Protein AF-A0A956A3N8-F1 (afdb_monomer)

Secondary structure (DSSP, 8-state):
---GGG--TT---HHHHHHS-GGGGT-EEEPPPPTT-TTPEEEEEESSTT-TT-S-EEEEEE-TTSBBSSPBTTBSS-TT-BEEEEEE-TTSPEEEEEE--HHHHHHHS----SS-HHHHHHHHHHHHTTSS-GGGTTEEEEGGGTEEEEEEEEEHHHHT-SS--EEEEEE-TT--SPEEEEHHHHHHHHTT--TTEEEEEHHHHHHHHHHSEEEEEEETTPPP--

Mean predicted aligned error: 10.71 Å

pLDDT: mean 73.56, std 17.44, range [22.34, 95.31]

Solvent-accessible surface area (backbone atoms only — not comparable to full-atom values): 12939 Å² total; per-residue (Å²): 136,81,80,72,88,75,66,55,99,79,57,78,50,70,68,49,40,71,78,50,46,92,59,59,57,76,40,64,47,68,58,78,79,67,84,96,56,85,76,50,45,64,28,44,35,28,54,41,60,40,40,91,86,35,59,40,38,31,36,45,48,25,42,89,85,33,20,26,76,48,54,50,90,50,41,63,51,35,48,62,37,40,50,36,71,47,73,59,48,100,84,65,46,22,38,36,52,40,54,86,24,69,68,62,42,60,68,39,50,90,63,87,41,80,52,58,68,69,59,58,36,52,48,37,39,31,33,79,72,68,73,40,62,59,84,81,37,71,52,36,82,38,83,94,75,77,43,70,20,34,52,29,44,31,22,52,71,60,78,71,44,93,61,68,47,59,24,30,37,33,38,47,44,68,58,53,54,61,22,44,28,31,58,71,52,50,60,36,44,76,71,72,46,56,92,55,56,42,84,37,35,21,46,63,44,42,54,48,58,74,56,29,44,74,78,48,75,54,44,74,87,62,74,84,84,127

Foldseek 3Di:
DDPPLDDALPDDDPVSCVVQPPCQLVDAAEDDDPPPCPQWAWAKAAALGQDPPGSYIYTFTAHPQQFTCAADQLQPQRGRFHFDWDQADPVRHIYTRGGPGPQSVLLNDPDQAPDDSSSSSVQRNCVVVVNDPPVSHQWDDDPVVRGIAHKEKEFPCLLVDPAAAEWEWERESNSTGIYIYGPVVVVCVVVVNCVGMDIDGSNSVSVSSVRYHHPYYYYPPDDPDD

Sequence (226 aa):
MIKVDKHPLTCACADCATMFPHDRYDAVWASPRPDGRDDLTRVVARVPIGAPNAPLAFVLWVDDDQRLVADWPGFPGSAGARVALGDPDHEGTRALTGTGDPVLSALSRAVPLRRRLAERFAARCAVEYGLAAADTADFAPCDRHGGTGIQCLTCEHLADSDAPLDAVILYSPDGDYPDILCVPCVARLAQRDLGSVRPACSRCQQASIYRHHVVSHTHYGARPTG

Structure (mmCIF, N/CA/C/O backbone):
data_AF-A0A956A3N8-F1
#
_entry.id   AF-A0A956A3N8-F1
#
loop_
_atom_site.group_PDB
_atom_site.id
_atom_site.type_symbol
_atom_site.label_atom_id
_atom_site.label_alt_id
_atom_site.label_comp_id
_atom_site.label_asym_id
_atom_site.label_entity_id
_atom_site.label_seq_id
_atom_site.pdbx_PDB_ins_code
_atom_site.Cartn_x
_atom_site.Cartn_y
_atom_site.Cartn_z
_atom_site.occupancy
_atom_site.B_iso_or_equiv
_atom_site.auth_seq_id
_atom_site.auth_comp_id
_atom_site.auth_asym_id
_atom_site.auth_atom_id
_atom_site.pdbx_PDB_model_num
ATOM 1 N N . MET A 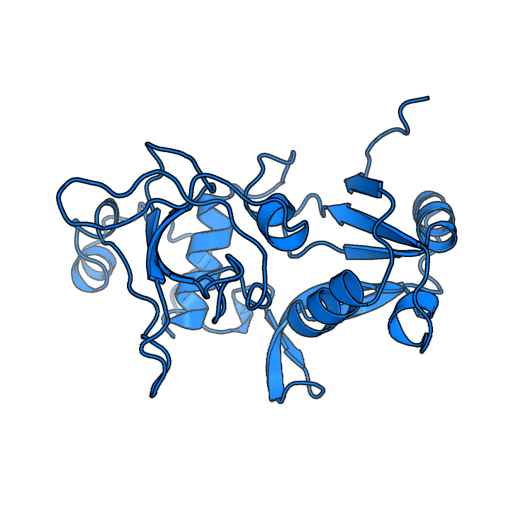1 1 ? 16.546 27.823 5.235 1.00 27.17 1 MET A N 1
ATOM 2 C CA . MET A 1 1 ? 16.128 26.622 4.483 1.00 27.17 1 MET A CA 1
ATOM 3 C C . MET A 1 1 ? 16.738 25.418 5.183 1.00 27.17 1 MET A C 1
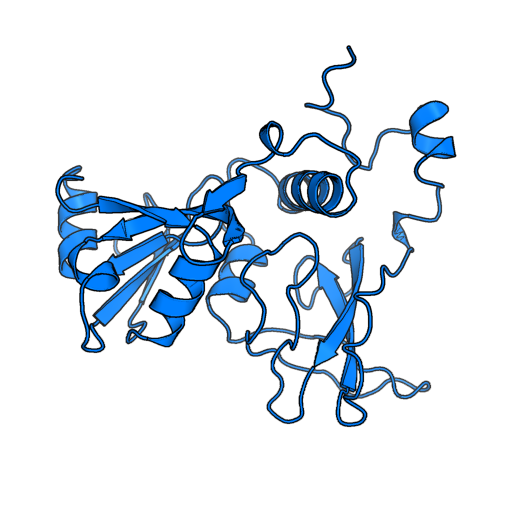ATOM 5 O O . MET A 1 1 ? 17.882 25.064 4.925 1.00 27.17 1 MET A O 1
ATOM 9 N N . ILE A 1 2 ? 16.053 24.911 6.207 1.00 22.34 2 ILE A N 1
ATOM 10 C CA . ILE A 1 2 ? 16.555 23.794 7.009 1.00 22.34 2 ILE A CA 1
ATOM 11 C C . ILE A 1 2 ? 16.324 22.540 6.174 1.00 22.34 2 ILE A C 1
ATOM 13 O O . ILE A 1 2 ? 15.191 22.247 5.813 1.00 22.34 2 ILE A O 1
ATOM 17 N N . LYS A 1 3 ? 17.403 21.841 5.816 1.00 22.94 3 LYS A N 1
ATOM 18 C CA . LYS A 1 3 ? 17.330 20.515 5.200 1.00 22.94 3 LYS A CA 1
ATOM 19 C C . LYS A 1 3 ? 16.622 19.585 6.186 1.00 22.94 3 LYS A C 1
ATOM 21 O O . LYS A 1 3 ? 17.217 19.166 7.177 1.00 22.94 3 LYS A O 1
ATOM 26 N N . VAL A 1 4 ? 15.352 19.296 5.915 1.00 34.41 4 VAL A N 1
ATOM 27 C CA . VAL A 1 4 ? 14.493 18.391 6.699 1.00 34.41 4 VAL A CA 1
ATOM 28 C C . VAL A 1 4 ? 14.891 16.917 6.485 1.00 34.41 4 VAL A C 1
ATOM 30 O O . VAL A 1 4 ? 14.316 16.024 7.087 1.00 34.41 4 VAL A O 1
ATOM 33 N N . ASP A 1 5 ? 15.955 16.643 5.722 1.00 31.28 5 ASP A N 1
ATOM 34 C CA . ASP A 1 5 ? 16.454 15.294 5.402 1.00 31.28 5 ASP A CA 1
ATOM 35 C C . ASP A 1 5 ? 16.875 14.431 6.600 1.00 31.28 5 ASP A C 1
ATOM 37 O O . ASP A 1 5 ? 17.168 13.249 6.432 1.00 31.28 5 ASP A O 1
ATOM 41 N N . LYS A 1 6 ? 16.968 14.986 7.812 1.00 32.53 6 LYS A N 1
ATOM 42 C CA . LYS A 1 6 ? 17.433 14.242 8.995 1.00 32.53 6 LYS A CA 1
ATOM 43 C C . LYS A 1 6 ? 16.807 14.721 10.297 1.00 32.53 6 LYS A C 1
ATOM 45 O O . LYS A 1 6 ? 17.509 14.805 11.300 1.00 32.53 6 LYS A O 1
ATOM 50 N N . HIS A 1 7 ? 15.527 15.074 10.307 1.00 37.66 7 HIS A N 1
ATOM 51 C CA . HIS A 1 7 ? 14.809 15.243 11.572 1.00 37.66 7 HIS A CA 1
ATOM 52 C C . HIS A 1 7 ? 13.973 13.991 11.824 1.00 37.66 7 HIS A C 1
ATOM 54 O O . HIS A 1 7 ? 12.786 13.969 11.510 1.00 37.66 7 HIS A O 1
ATOM 60 N N . PRO A 1 8 ? 14.592 12.909 12.339 1.00 42.97 8 PRO A N 1
ATOM 61 C CA . PRO A 1 8 ? 13.816 11.788 12.833 1.00 42.97 8 PRO A CA 1
ATOM 62 C C . PRO A 1 8 ? 12.793 12.318 13.841 1.00 42.97 8 PRO A C 1
ATOM 64 O O . PRO A 1 8 ? 13.061 13.290 14.554 1.00 42.97 8 PRO A O 1
ATOM 67 N N . LEU A 1 9 ? 11.664 11.622 13.977 1.00 42.72 9 LEU A N 1
ATOM 68 C CA . LEU A 1 9 ? 10.689 11.823 15.059 1.00 42.72 9 LEU A CA 1
ATOM 69 C C . LEU A 1 9 ? 11.315 11.721 16.468 1.00 42.72 9 LEU A C 1
ATOM 71 O O . LEU A 1 9 ? 10.602 11.842 17.450 1.00 42.72 9 LEU A O 1
ATOM 75 N N . THR A 1 10 ? 12.635 11.541 16.578 1.00 42.44 10 THR A N 1
ATOM 76 C CA . THR A 1 10 ? 13.468 11.592 17.781 1.00 42.44 10 THR A CA 1
ATOM 77 C C . THR A 1 10 ? 14.141 12.944 18.041 1.00 42.44 10 THR A C 1
ATOM 79 O O . THR A 1 10 ? 14.860 13.067 19.028 1.00 42.44 10 THR A O 1
ATOM 82 N N . CYS A 1 11 ? 13.948 13.963 17.194 1.00 46.97 11 CYS A N 1
ATOM 83 C CA . CYS A 1 11 ? 14.471 15.306 17.453 1.00 46.97 11 CYS A CA 1
ATOM 84 C C . CYS A 1 11 ? 13.696 15.987 18.596 1.00 46.97 11 CYS A C 1
ATOM 86 O O . CYS A 1 11 ? 12.463 16.009 18.580 1.00 46.97 11 CYS A O 1
ATOM 88 N N . ALA A 1 12 ? 14.434 16.550 19.558 1.00 55.00 12 ALA A N 1
ATOM 89 C CA . ALA A 1 12 ? 13.915 17.216 20.757 1.00 55.00 12 ALA A CA 1
ATOM 90 C C . ALA A 1 12 ? 14.209 18.732 20.783 1.00 55.00 12 ALA A C 1
ATOM 92 O O . ALA A 1 12 ? 14.238 19.340 21.851 1.00 55.00 12 ALA A O 1
ATOM 93 N N . CYS A 1 13 ? 14.489 19.360 19.633 1.00 67.62 13 CYS A N 1
ATOM 94 C CA . CYS A 1 13 ? 14.676 20.813 19.594 1.00 67.62 13 CYS A CA 1
ATOM 95 C C . CYS A 1 13 ? 13.361 21.549 19.911 1.00 67.62 13 CYS A C 1
ATOM 97 O O . CYS A 1 13 ? 12.277 21.006 19.700 1.00 67.62 13 CYS A O 1
ATOM 99 N N . ALA A 1 14 ? 13.458 22.790 20.398 1.00 48.09 14 ALA A N 1
ATOM 100 C CA . ALA A 1 14 ? 12.305 23.574 20.849 1.00 48.09 14 ALA A CA 1
ATOM 101 C C . ALA A 1 14 ? 11.227 23.745 19.761 1.00 48.09 14 ALA A C 1
ATOM 103 O O . ALA A 1 14 ? 10.039 23.618 20.052 1.00 48.09 14 ALA A O 1
ATOM 104 N N . ASP A 1 15 ? 11.633 23.934 18.503 1.00 49.88 15 ASP A N 1
ATOM 105 C CA . ASP A 1 15 ? 10.707 24.056 17.372 1.00 49.88 15 ASP A CA 1
ATOM 106 C C . ASP A 1 15 ? 9.982 22.729 17.099 1.00 49.88 15 ASP A C 1
ATOM 108 O O . ASP A 1 15 ? 8.762 22.702 16.959 1.00 49.88 15 ASP A O 1
ATOM 112 N N . CYS A 1 16 ? 10.702 21.601 17.115 1.00 48.78 16 CYS A N 1
ATOM 113 C CA . CYS A 1 16 ? 10.100 20.272 16.972 1.00 48.78 16 CYS A CA 1
ATOM 114 C C . CYS A 1 16 ? 9.194 19.907 18.151 1.00 48.78 16 CYS A C 1
ATOM 116 O O . CYS A 1 16 ? 8.182 19.258 17.930 1.00 48.78 16 CYS A O 1
ATOM 118 N N . ALA A 1 17 ? 9.528 20.319 19.376 1.00 50.69 17 ALA A N 1
ATOM 119 C CA . ALA A 1 17 ? 8.705 20.084 20.562 1.00 50.69 17 ALA A CA 1
ATOM 120 C C . ALA A 1 17 ? 7.426 20.939 20.566 1.00 50.69 17 ALA A C 1
ATOM 122 O O . ALA A 1 17 ? 6.390 20.498 21.053 1.00 50.69 17 ALA A O 1
ATOM 123 N N . THR A 1 18 ? 7.491 22.145 19.996 1.00 48.25 18 THR A N 1
ATOM 124 C CA . THR A 1 18 ? 6.336 23.042 19.841 1.00 48.25 18 THR A CA 1
ATOM 125 C C . THR A 1 18 ? 5.402 22.561 18.730 1.00 48.25 18 THR A C 1
ATOM 127 O O . THR A 1 18 ? 4.186 22.623 18.870 1.00 48.25 18 THR A O 1
ATOM 130 N N . MET A 1 19 ? 5.969 22.064 17.627 1.00 42.81 19 MET A N 1
ATOM 131 C CA . MET A 1 19 ? 5.219 21.613 16.450 1.00 42.81 19 MET A CA 1
ATOM 132 C C . MET A 1 19 ? 4.713 20.164 16.583 1.00 42.81 19 MET A C 1
ATOM 134 O O . MET A 1 19 ? 3.723 19.797 15.958 1.00 42.81 19 MET A O 1
ATOM 138 N N . PHE A 1 20 ? 5.375 19.349 17.412 1.00 44.81 20 PHE A N 1
ATOM 139 C CA . PHE A 1 20 ? 5.057 17.944 17.669 1.00 44.81 20 PHE A CA 1
ATOM 140 C C . PHE A 1 20 ? 5.328 17.598 19.151 1.00 44.81 20 PHE A C 1
ATOM 142 O O . PHE A 1 20 ? 6.444 17.176 19.484 1.00 44.81 20 PHE A O 1
ATOM 149 N N . PRO A 1 21 ? 4.345 17.784 20.047 1.00 39.97 21 PRO A N 1
ATOM 150 C CA . PRO A 1 21 ? 4.540 17.622 21.485 1.00 39.97 21 PRO A CA 1
ATOM 151 C C . PRO A 1 21 ? 4.955 16.195 21.900 1.00 39.97 21 PRO A C 1
ATOM 153 O O . PRO A 1 21 ? 4.893 15.230 21.135 1.00 39.97 21 PRO A O 1
ATOM 156 N N . HIS A 1 22 ? 5.497 16.084 23.116 1.00 36.66 22 HIS A N 1
ATOM 157 C CA . HIS A 1 22 ? 6.167 14.888 23.656 1.00 36.66 22 HIS A CA 1
ATOM 158 C C . HIS A 1 22 ? 5.278 13.630 23.730 1.00 36.66 22 HIS A C 1
ATOM 160 O O . HIS A 1 22 ? 5.791 12.515 23.791 1.00 36.66 22 HIS A O 1
ATOM 166 N N . ASP A 1 23 ? 3.965 13.820 23.689 1.00 41.84 23 ASP A N 1
ATOM 167 C CA . ASP A 1 23 ? 2.900 12.821 23.616 1.00 41.84 23 ASP A CA 1
ATOM 168 C C . ASP A 1 23 ? 2.768 12.156 22.231 1.00 41.84 23 ASP A C 1
ATOM 170 O O . ASP A 1 23 ? 2.068 11.159 22.103 1.00 41.84 23 ASP A O 1
ATOM 174 N N . ARG A 1 24 ? 3.488 12.612 21.195 1.00 43.31 24 ARG A N 1
ATOM 175 C CA . ARG A 1 24 ? 3.422 12.073 19.816 1.00 43.31 24 ARG A CA 1
ATOM 176 C C . ARG A 1 24 ? 3.793 10.595 19.630 1.00 43.31 24 ARG A C 1
ATOM 178 O O . ARG A 1 24 ? 3.466 10.028 18.596 1.00 43.31 24 ARG A O 1
ATOM 185 N N . TYR A 1 25 ? 4.519 9.991 20.571 1.00 40.56 25 TYR A N 1
ATOM 186 C CA . TYR A 1 25 ? 4.840 8.554 20.534 1.00 40.56 25 TYR A CA 1
ATOM 187 C C . TYR A 1 25 ? 3.718 7.685 21.113 1.00 40.56 25 TYR A C 1
ATOM 189 O O . TYR A 1 25 ? 3.651 6.492 20.828 1.00 40.56 25 TYR A O 1
ATOM 197 N N . ASP A 1 26 ? 2.831 8.303 21.891 1.00 40.34 26 ASP A N 1
ATOM 198 C CA . ASP A 1 26 ? 1.614 7.701 22.433 1.00 40.34 26 ASP A CA 1
ATOM 199 C C . ASP A 1 26 ? 0.355 8.241 21.724 1.00 40.34 26 ASP A C 1
ATOM 201 O O . ASP A 1 26 ? -0.756 7.763 21.959 1.00 40.34 26 ASP A O 1
ATOM 205 N N . ALA A 1 27 ? 0.519 9.221 20.826 1.00 50.66 27 ALA A N 1
ATOM 206 C CA . ALA A 1 27 ? -0.557 9.815 20.056 1.00 50.66 27 ALA A CA 1
ATOM 207 C C . ALA A 1 27 ? -1.133 8.788 19.084 1.00 50.66 27 ALA A C 1
ATOM 209 O O . ALA A 1 27 ? -0.453 8.251 18.207 1.00 50.66 27 ALA A O 1
ATOM 210 N N . VAL A 1 28 ? -2.429 8.543 19.235 1.00 57.00 28 VAL A N 1
ATOM 211 C CA . VAL A 1 28 ? -3.204 7.776 18.273 1.00 57.00 28 VAL A CA 1
ATOM 212 C C . VAL A 1 28 ? -3.726 8.750 17.223 1.00 57.00 28 VAL A C 1
ATOM 214 O O . VAL A 1 28 ? -4.646 9.524 17.490 1.00 57.00 28 VAL A O 1
ATOM 217 N N . TRP A 1 29 ? -3.150 8.732 16.024 1.00 64.50 29 TRP A N 1
ATOM 218 C CA . TRP A 1 29 ? -3.632 9.580 14.933 1.00 64.50 29 TRP A CA 1
ATOM 219 C C . TRP A 1 29 ? -4.890 8.988 14.313 1.00 64.50 29 TRP A C 1
ATOM 221 O O . TRP A 1 29 ? -4.933 7.802 13.995 1.00 64.50 29 TRP A O 1
ATOM 231 N N . ALA A 1 30 ? -5.924 9.800 14.122 1.00 63.19 30 ALA A N 1
ATOM 232 C CA . ALA A 1 30 ? -7.167 9.328 13.534 1.00 63.19 30 ALA A CA 1
ATOM 233 C C . ALA A 1 30 ? -7.212 9.594 12.033 1.00 63.19 30 ALA A C 1
ATOM 235 O O . ALA A 1 30 ? -7.169 10.748 11.606 1.00 63.19 30 ALA A O 1
ATOM 236 N N . SER A 1 31 ? -7.380 8.536 11.239 1.00 67.06 31 SER A N 1
ATOM 237 C CA . SER A 1 31 ? -7.935 8.705 9.903 1.00 67.06 31 SER A CA 1
ATOM 238 C C . SER A 1 31 ? -9.376 9.206 10.054 1.00 67.06 31 SER A C 1
ATOM 240 O O . SER A 1 31 ? -10.134 8.638 10.855 1.00 67.06 31 SER A O 1
ATOM 242 N N . PRO A 1 32 ? -9.777 10.266 9.330 1.00 70.25 32 PRO A N 1
ATOM 243 C CA . PRO A 1 32 ? -11.145 10.756 9.388 1.00 70.25 32 PRO A CA 1
ATOM 244 C C . PRO A 1 32 ? -12.108 9.629 9.010 1.00 70.25 32 PRO A C 1
ATOM 246 O O . PRO A 1 32 ? -11.833 8.839 8.102 1.00 70.25 32 PRO A O 1
ATOM 249 N N . ARG A 1 33 ? -13.223 9.532 9.742 1.00 79.00 33 ARG A N 1
ATOM 250 C CA . ARG A 1 33 ? -14.290 8.595 9.389 1.00 79.00 33 ARG A CA 1
ATOM 251 C C . ARG A 1 33 ? -14.846 9.007 8.027 1.00 79.00 33 ARG A C 1
ATOM 253 O O . ARG A 1 33 ? -15.187 10.177 7.881 1.00 79.00 33 ARG A O 1
ATOM 260 N N . PRO A 1 34 ? -14.958 8.093 7.054 1.00 80.88 34 PRO A N 1
ATOM 261 C CA . PRO A 1 34 ? -15.679 8.385 5.825 1.00 80.88 34 PRO A CA 1
ATOM 262 C C . PRO A 1 34 ? -17.127 8.785 6.123 1.00 80.88 34 PRO A C 1
ATOM 264 O O . PRO A 1 34 ? -17.826 8.093 6.870 1.00 80.88 34 PRO A O 1
ATOM 267 N N . ASP A 1 35 ? -17.568 9.894 5.535 1.00 81.25 35 ASP A N 1
ATOM 268 C CA . ASP A 1 35 ? -18.919 10.418 5.727 1.00 81.25 35 ASP A CA 1
ATOM 269 C C . ASP A 1 35 ? -19.987 9.423 5.242 1.00 81.25 35 ASP A C 1
ATOM 271 O O . ASP A 1 35 ? -19.825 8.746 4.225 1.00 81.25 35 ASP A O 1
ATOM 275 N N . GLY A 1 36 ? -21.105 9.346 5.973 1.00 80.69 36 GLY A N 1
ATOM 276 C CA . GLY A 1 36 ? -22.278 8.551 5.583 1.00 80.69 36 GLY A CA 1
ATOM 277 C C . GLY A 1 36 ? -22.118 7.029 5.701 1.00 80.69 36 GLY A C 1
ATOM 278 O O . GLY A 1 36 ? -22.933 6.296 5.145 1.00 80.69 36 GLY A O 1
ATOM 279 N N . ARG A 1 37 ? -21.080 6.546 6.398 1.00 81.69 37 ARG A N 1
ATOM 280 C CA . ARG A 1 37 ? -20.791 5.114 6.583 1.00 81.69 37 ARG A CA 1
ATOM 281 C C . ARG A 1 37 ? -20.834 4.716 8.061 1.00 81.69 37 ARG A C 1
ATOM 283 O O . ARG A 1 37 ? -19.832 4.779 8.787 1.00 81.69 37 ARG A O 1
ATOM 290 N N . ASP A 1 38 ? -22.022 4.311 8.508 1.00 82.56 38 ASP A N 1
ATOM 291 C CA . ASP A 1 38 ? -22.280 3.872 9.886 1.00 82.56 38 ASP A CA 1
ATOM 292 C C . ASP A 1 38 ? -21.863 2.419 10.165 1.00 82.56 38 ASP A C 1
ATOM 294 O O . ASP A 1 38 ? -21.619 2.062 11.314 1.00 82.56 38 ASP A O 1
ATOM 298 N N . ASP A 1 39 ? -21.686 1.632 9.105 1.00 86.81 39 ASP A N 1
ATOM 299 C CA . ASP A 1 39 ? -21.269 0.224 9.079 1.00 86.81 39 ASP A CA 1
ATOM 300 C C .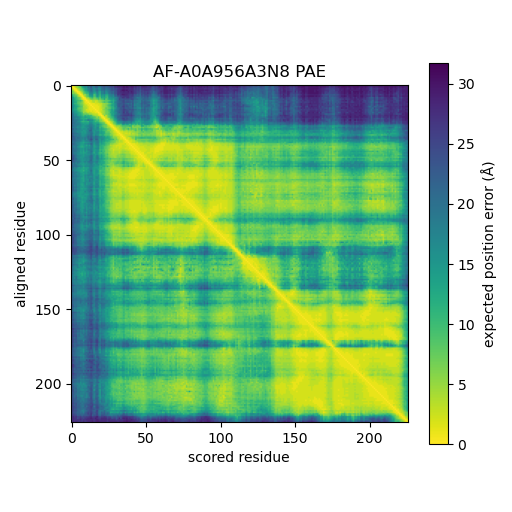 ASP A 1 39 ? -19.782 -0.000 9.406 1.00 86.81 39 ASP A C 1
ATOM 302 O O . ASP A 1 39 ? -19.323 -1.129 9.537 1.00 86.81 39 ASP A O 1
ATOM 306 N N . LEU A 1 40 ? -18.996 1.068 9.539 1.00 90.81 40 LEU A N 1
ATOM 307 C CA . LEU A 1 40 ? -17.550 0.951 9.702 1.00 90.81 40 LEU A CA 1
ATOM 308 C C . LEU A 1 40 ? -17.148 0.582 11.126 1.00 90.81 40 LEU A C 1
ATOM 310 O O . LEU A 1 40 ? -17.503 1.250 12.099 1.00 90.81 40 LEU A O 1
ATOM 314 N N . THR A 1 41 ? -16.269 -0.408 11.226 1.00 91.12 41 THR A N 1
ATOM 315 C CA . THR A 1 41 ? -15.593 -0.758 12.468 1.00 91.12 41 THR A CA 1
ATOM 316 C C . THR A 1 41 ? -14.394 0.162 12.685 1.00 91.12 41 THR A C 1
ATOM 318 O O . THR A 1 41 ? -13.473 0.226 11.866 1.00 91.12 41 THR A O 1
ATOM 321 N N . ARG A 1 42 ? -14.383 0.854 13.828 1.00 90.19 42 ARG A N 1
ATOM 322 C CA . ARG A 1 42 ? -13.222 1.606 14.313 1.00 90.19 42 ARG A CA 1
ATOM 323 C C . ARG A 1 42 ? -12.174 0.632 14.849 1.00 90.19 42 ARG A C 1
ATOM 325 O O . ARG A 1 42 ? -12.465 -0.138 15.765 1.00 90.19 42 ARG A O 1
ATOM 332 N N . VAL A 1 43 ? -10.951 0.696 14.331 1.00 90.94 43 VAL A N 1
ATOM 333 C CA . VAL A 1 43 ? -9.847 -0.166 14.782 1.00 90.94 43 VAL A CA 1
ATOM 334 C C . VAL A 1 43 ? -8.617 0.654 15.135 1.00 90.94 43 VAL A C 1
ATOM 336 O O . VAL A 1 43 ? -8.350 1.677 14.509 1.00 90.94 43 VAL A O 1
ATOM 339 N N . VAL A 1 44 ? -7.849 0.195 16.121 1.00 88.12 44 VAL A N 1
ATOM 340 C CA . VAL A 1 44 ? -6.524 0.742 16.428 1.00 88.12 44 VAL A CA 1
ATOM 341 C C . VAL A 1 44 ? -5.469 -0.147 15.793 1.00 88.12 44 VAL A C 1
ATOM 343 O O . VAL A 1 44 ? -5.419 -1.356 16.014 1.00 88.12 44 VAL A O 1
ATOM 346 N N . ALA A 1 45 ? -4.604 0.455 14.997 1.00 85.94 45 ALA A N 1
ATOM 347 C CA . ALA A 1 45 ? -3.583 -0.244 14.249 1.00 85.94 45 ALA A CA 1
ATOM 348 C C . ALA A 1 45 ? -2.210 0.343 14.561 1.00 85.94 45 ALA A C 1
ATOM 350 O O . ALA A 1 45 ? -2.079 1.544 14.777 1.00 85.94 45 ALA A O 1
ATOM 351 N N . ARG A 1 46 ? -1.178 -0.500 14.608 1.00 80.81 46 ARG A N 1
ATOM 352 C CA . ARG A 1 46 ? 0.185 -0.081 14.956 1.00 80.81 46 ARG A CA 1
ATOM 353 C C . ARG A 1 46 ? 1.170 -0.376 13.832 1.00 80.81 46 ARG A C 1
ATOM 355 O O . ARG A 1 46 ? 0.904 -1.241 13.002 1.00 80.81 46 ARG A O 1
ATOM 362 N N . VAL A 1 47 ? 2.302 0.332 13.810 1.00 73.88 47 VAL A N 1
ATOM 363 C CA . VAL A 1 47 ? 3.378 0.127 12.822 1.00 73.88 47 VAL A CA 1
ATOM 364 C C . VAL A 1 47 ? 4.692 -0.271 13.517 1.00 73.88 47 VAL A C 1
ATOM 366 O O . VAL A 1 47 ? 5.233 0.536 14.274 1.00 73.88 47 VAL A O 1
ATOM 369 N N . PRO A 1 48 ? 5.268 -1.461 13.241 1.00 72.31 48 PRO A N 1
ATOM 370 C CA . PRO A 1 48 ? 4.806 -2.472 12.284 1.00 72.31 48 PRO A CA 1
ATOM 371 C C . PRO A 1 48 ? 3.466 -3.120 12.660 1.00 72.31 48 PRO A C 1
ATOM 373 O O . PRO A 1 48 ? 3.104 -3.206 13.832 1.00 72.31 48 PRO A O 1
ATOM 376 N N . ILE A 1 49 ? 2.741 -3.566 11.633 1.00 79.12 49 ILE A N 1
ATOM 377 C CA . ILE A 1 49 ? 1.408 -4.167 11.751 1.00 79.12 49 ILE A CA 1
ATOM 378 C C . ILE A 1 49 ? 1.427 -5.347 12.724 1.00 79.12 49 ILE A C 1
ATOM 380 O O . ILE A 1 49 ? 2.280 -6.226 12.617 1.00 79.12 49 ILE A O 1
ATOM 384 N N . GLY A 1 50 ? 0.479 -5.361 13.664 1.00 74.06 50 GLY A N 1
ATOM 385 C CA . GLY A 1 50 ? 0.354 -6.420 14.665 1.00 74.06 50 GLY A CA 1
ATOM 386 C C . GLY A 1 50 ? 1.412 -6.387 15.770 1.00 74.06 50 GLY A C 1
ATOM 387 O O . GLY A 1 50 ? 1.386 -7.242 16.652 1.00 74.06 50 GLY A O 1
ATOM 388 N N . ALA A 1 51 ? 2.336 -5.419 15.766 1.00 75.81 51 ALA A N 1
ATOM 389 C CA . ALA A 1 51 ? 3.340 -5.315 16.815 1.00 75.81 51 ALA A CA 1
ATOM 390 C C . ALA A 1 51 ? 2.757 -4.625 18.064 1.00 75.81 51 ALA A C 1
ATOM 392 O O . ALA A 1 51 ? 2.353 -3.461 17.990 1.00 75.81 51 ALA A O 1
ATOM 393 N N . PRO A 1 52 ? 2.752 -5.291 19.233 1.00 68.44 52 PRO A N 1
ATOM 394 C CA . PRO A 1 52 ? 2.121 -4.754 20.440 1.00 68.44 52 PRO A CA 1
ATOM 395 C C . PRO A 1 52 ? 2.853 -3.526 20.999 1.00 68.44 52 PRO A C 1
ATOM 397 O O . PRO A 1 52 ? 2.219 -2.613 21.516 1.00 68.44 52 PRO A O 1
ATOM 400 N N . ASN A 1 53 ? 4.177 -3.466 20.825 1.00 68.62 53 ASN A N 1
ATOM 401 C CA . ASN A 1 53 ? 5.040 -2.411 21.373 1.00 68.62 53 ASN A CA 1
ATOM 402 C C . ASN A 1 53 ? 5.487 -1.402 20.304 1.00 68.62 53 ASN A C 1
ATOM 404 O O . ASN A 1 53 ? 6.552 -0.795 20.412 1.00 68.62 53 ASN A O 1
ATOM 408 N N . ALA A 1 54 ? 4.718 -1.282 19.221 1.00 68.25 54 ALA A N 1
ATOM 409 C CA . ALA A 1 54 ? 5.027 -0.353 18.149 1.00 68.25 54 ALA A CA 1
ATOM 410 C C . ALA A 1 54 ? 4.757 1.102 18.583 1.00 68.25 54 ALA A C 1
ATOM 412 O O . ALA A 1 54 ? 3.691 1.371 19.148 1.00 68.25 54 ALA A O 1
ATOM 413 N N . PRO A 1 55 ? 5.685 2.033 18.283 1.00 59.84 55 PRO A N 1
ATOM 414 C CA . PRO A 1 55 ? 5.659 3.413 18.776 1.00 59.84 55 PRO A CA 1
ATOM 415 C C . PRO A 1 55 ? 4.698 4.335 18.012 1.00 59.84 55 PRO A C 1
ATOM 417 O O . PRO A 1 55 ? 4.696 5.532 18.253 1.00 59.84 55 PRO A O 1
ATOM 420 N N . LEU A 1 56 ? 3.956 3.819 17.029 1.00 69.50 56 LEU A N 1
ATOM 421 C CA . LEU A 1 56 ? 3.029 4.601 16.212 1.00 69.50 56 LEU A CA 1
ATOM 422 C C . LEU A 1 56 ? 1.700 3.854 16.142 1.00 69.50 56 LEU A C 1
ATOM 424 O O . LEU A 1 56 ? 1.684 2.679 15.755 1.00 69.50 56 LEU A O 1
ATOM 428 N N . ALA A 1 57 ? 0.614 4.534 16.510 1.00 76.56 57 ALA A N 1
ATOM 429 C CA . ALA A 1 57 ? -0.739 3.996 16.535 1.00 76.56 57 ALA A CA 1
ATOM 430 C C . ALA A 1 57 ? -1.699 4.885 15.731 1.00 76.56 57 ALA A C 1
ATOM 432 O O . ALA A 1 57 ? -1.608 6.110 15.754 1.00 76.56 57 ALA A O 1
ATOM 433 N N . PHE A 1 58 ? -2.634 4.252 15.031 1.00 82.69 58 PHE A N 1
ATOM 434 C CA . PHE A 1 58 ? -3.599 4.903 14.156 1.00 82.69 58 PHE A CA 1
ATOM 435 C C . PHE A 1 58 ? -4.999 4.377 14.425 1.00 82.69 58 PHE A C 1
ATOM 437 O O . PHE A 1 58 ? -5.184 3.170 14.561 1.00 82.69 58 PHE A O 1
ATOM 444 N N . VAL A 1 59 ? -5.989 5.265 14.449 1.00 87.19 59 VAL A N 1
ATOM 445 C CA . VAL A 1 59 ? -7.387 4.872 14.274 1.00 87.19 59 VAL A CA 1
ATOM 446 C C . VAL A 1 59 ? -7.652 4.764 12.785 1.00 87.19 59 VAL A C 1
ATOM 448 O O . VAL A 1 59 ? -7.544 5.749 12.057 1.00 87.19 59 VAL A O 1
ATOM 451 N N . LEU A 1 60 ? -8.016 3.563 12.360 1.00 90.56 60 LEU A N 1
ATOM 452 C CA . LEU A 1 60 ? -8.426 3.255 11.000 1.00 90.56 60 LEU A CA 1
ATOM 453 C C . LEU A 1 60 ? -9.888 2.813 10.996 1.00 90.56 60 LEU A C 1
ATOM 455 O O . LEU A 1 60 ? -10.465 2.466 12.032 1.00 90.56 60 LEU A O 1
ATOM 459 N N . TRP A 1 61 ? -10.464 2.800 9.801 1.00 92.38 61 TRP A N 1
ATOM 460 C CA . TRP A 1 61 ? -11.828 2.357 9.562 1.00 92.38 61 TRP A CA 1
ATOM 461 C C . TRP A 1 61 ? -11.802 1.141 8.650 1.00 92.38 61 TRP A C 1
ATOM 463 O O . TRP A 1 61 ? -11.084 1.117 7.645 1.00 92.38 61 TRP A O 1
ATOM 473 N N . VAL A 1 62 ? -12.556 0.123 9.042 1.00 93.81 62 VAL A N 1
ATOM 474 C CA . VAL A 1 62 ? -12.595 -1.176 8.378 1.00 93.81 62 VAL A CA 1
ATOM 475 C C . VAL A 1 62 ? -14.048 -1.533 8.094 1.00 93.81 62 VAL A C 1
ATOM 477 O O . VAL A 1 62 ? -14.903 -1.315 8.951 1.00 93.81 62 VAL A O 1
ATOM 480 N N . ASP A 1 63 ? -14.331 -2.029 6.895 1.00 93.69 63 ASP A N 1
ATOM 481 C CA . ASP A 1 63 ? -15.664 -2.516 6.530 1.00 93.69 63 ASP A CA 1
ATOM 482 C C . ASP A 1 63 ? -15.933 -3.943 7.049 1.00 93.69 63 ASP A C 1
ATOM 484 O O . ASP A 1 63 ? -15.061 -4.598 7.629 1.00 93.69 63 ASP A O 1
ATOM 488 N N . ASP A 1 64 ? -17.154 -4.434 6.836 1.00 92.12 64 ASP A N 1
ATOM 489 C CA . ASP A 1 64 ? -17.586 -5.768 7.276 1.00 92.12 64 ASP A CA 1
ATOM 490 C C . ASP A 1 64 ? -16.764 -6.916 6.653 1.00 92.12 64 ASP A C 1
ATOM 492 O O . ASP A 1 64 ? -16.634 -7.989 7.249 1.00 92.12 64 ASP A O 1
ATOM 496 N N . ASP A 1 65 ? -16.131 -6.679 5.499 1.00 92.06 65 ASP A N 1
ATOM 497 C CA . ASP A 1 65 ? -15.251 -7.631 4.808 1.00 92.06 65 ASP A CA 1
ATOM 498 C C . ASP A 1 65 ? -13.802 -7.607 5.333 1.00 92.06 65 ASP A C 1
ATOM 500 O O . ASP A 1 65 ? -12.908 -8.278 4.795 1.00 92.06 65 ASP A O 1
ATOM 504 N N . GLN A 1 66 ? -13.556 -6.859 6.412 1.00 93.44 66 GLN A N 1
ATOM 505 C CA . GLN A 1 66 ? -12.241 -6.626 6.999 1.00 93.44 66 GLN A CA 1
ATOM 506 C C . GLN A 1 66 ? -11.266 -5.957 6.023 1.00 93.44 66 GLN A C 1
ATOM 508 O O . GLN A 1 66 ? -10.092 -6.335 5.945 1.00 93.44 66 GLN A O 1
ATOM 513 N N . ARG A 1 67 ? -11.731 -4.960 5.265 1.00 92.50 67 ARG A N 1
ATOM 514 C CA . ARG A 1 67 ? -10.894 -4.142 4.383 1.00 92.50 67 ARG A CA 1
ATOM 515 C C . ARG A 1 67 ? -10.801 -2.704 4.864 1.00 92.50 67 ARG A C 1
ATOM 517 O O . ARG A 1 67 ? -11.762 -2.134 5.370 1.00 92.50 67 ARG A O 1
ATOM 524 N N . LEU A 1 68 ? -9.627 -2.100 4.687 1.00 91.56 68 LEU A N 1
ATOM 525 C CA . LEU A 1 68 ? -9.446 -0.670 4.927 1.00 91.56 68 LEU A CA 1
ATOM 526 C C . LEU A 1 68 ? -10.331 0.133 3.971 1.00 91.56 68 LEU A C 1
ATOM 528 O O . LEU A 1 68 ? -10.274 -0.076 2.766 1.00 91.56 68 LEU A O 1
ATOM 532 N N . VAL A 1 69 ? -11.100 1.093 4.472 1.00 91.00 69 VAL A N 1
ATOM 533 C CA . VAL A 1 69 ? -11.945 1.941 3.602 1.00 91.00 69 VAL A CA 1
ATOM 534 C C . VAL A 1 69 ? -11.241 3.199 3.097 1.00 91.00 69 VAL A C 1
ATOM 536 O O . VAL A 1 69 ? -11.724 3.862 2.183 1.00 91.00 69 VAL A O 1
ATOM 539 N N . ALA A 1 70 ? -10.092 3.522 3.681 1.00 86.44 70 ALA A N 1
ATOM 540 C CA . ALA A 1 70 ? -9.224 4.620 3.289 1.00 86.44 70 ALA A CA 1
ATOM 541 C C . ALA A 1 70 ? -7.764 4.170 3.379 1.00 86.44 70 ALA A C 1
ATOM 543 O O . ALA A 1 70 ? -7.461 3.129 3.965 1.00 86.44 70 ALA A O 1
ATOM 544 N N . ASP A 1 71 ? -6.862 4.958 2.800 1.00 82.31 71 ASP A N 1
ATOM 545 C CA . ASP A 1 71 ? -5.436 4.687 2.922 1.00 82.31 71 ASP A CA 1
ATOM 546 C C . ASP A 1 71 ? -5.004 4.757 4.391 1.00 82.31 71 ASP A C 1
ATOM 548 O O . ASP A 1 71 ? -5.389 5.657 5.142 1.00 82.31 71 ASP A O 1
ATOM 552 N N . TRP A 1 72 ? -4.188 3.790 4.797 1.00 84.94 72 TRP A N 1
ATOM 553 C CA . TRP A 1 72 ? -3.456 3.865 6.047 1.00 84.94 72 TRP A CA 1
ATOM 554 C C . TRP A 1 72 ? -2.467 5.038 5.945 1.00 84.94 72 TRP A C 1
ATOM 556 O O . TRP A 1 72 ? -1.674 5.062 4.998 1.00 84.94 72 TRP A O 1
ATOM 566 N N . PRO A 1 73 ? -2.464 5.980 6.907 1.00 77.44 73 PRO A N 1
ATOM 567 C CA . PRO A 1 73 ? -1.513 7.090 6.929 1.00 77.44 73 PRO A CA 1
ATOM 568 C C . PRO A 1 73 ? -0.058 6.636 6.746 1.00 77.44 73 PRO A C 1
ATOM 570 O O . PRO A 1 73 ? 0.402 5.720 7.423 1.00 77.44 73 PRO A O 1
ATOM 573 N N . GLY A 1 74 ? 0.672 7.237 5.813 1.00 72.44 74 GLY A N 1
ATOM 574 C CA . GLY A 1 74 ? 2.043 6.849 5.465 1.00 72.44 74 GLY A CA 1
ATOM 575 C C . GLY A 1 74 ? 2.166 5.624 4.541 1.00 72.44 74 GLY A C 1
ATOM 576 O O . GLY A 1 74 ? 3.283 5.265 4.144 1.00 72.44 74 GLY A O 1
ATOM 577 N N . PHE A 1 75 ? 1.049 4.998 4.152 1.00 76.69 75 PHE A N 1
ATOM 578 C CA . PHE A 1 75 ? 0.964 3.895 3.185 1.00 76.69 75 PHE A CA 1
ATOM 579 C C . PHE A 1 75 ? -0.092 4.181 2.094 1.00 76.69 75 PHE A C 1
ATOM 581 O O . PHE A 1 75 ? -1.119 3.500 2.021 1.00 76.69 75 PHE A O 1
ATOM 588 N N . PRO A 1 76 ? 0.146 5.159 1.203 1.00 74.56 76 PRO A N 1
ATOM 589 C CA . PRO A 1 76 ? -0.788 5.511 0.134 1.00 74.56 76 PRO A CA 1
ATOM 590 C C . PRO A 1 76 ? -0.984 4.355 -0.857 1.00 74.56 76 PRO A C 1
ATOM 592 O O . PRO A 1 76 ? -0.010 3.755 -1.321 1.00 74.56 76 PRO A O 1
ATOM 595 N N . GLY A 1 77 ? -2.233 4.089 -1.245 1.00 77.38 77 GLY A N 1
ATOM 596 C CA . GLY A 1 77 ? -2.595 2.915 -2.043 1.00 77.38 77 GLY A CA 1
ATOM 597 C C . GLY A 1 77 ? -2.744 1.659 -1.185 1.00 77.38 77 GLY A C 1
ATOM 598 O O . GLY A 1 77 ? -2.311 0.585 -1.596 1.00 77.38 77 GLY A O 1
ATOM 599 N N . SER A 1 78 ? -3.274 1.802 0.030 1.00 84.44 78 SER A N 1
ATOM 600 C CA . SER A 1 78 ? -3.657 0.691 0.911 1.00 84.44 78 SER A CA 1
ATOM 601 C C . SER A 1 78 ? -5.167 0.619 1.155 1.00 84.44 78 SER A C 1
ATOM 603 O O . SER A 1 78 ? -5.640 -0.360 1.730 1.00 84.44 78 SER A O 1
ATOM 605 N N . ALA A 1 79 ? -5.950 1.589 0.674 1.00 86.69 79 ALA A N 1
ATOM 606 C CA . ALA A 1 79 ? -7.407 1.499 0.672 1.00 86.69 79 ALA A CA 1
ATOM 607 C C . ALA A 1 79 ? -7.879 0.221 -0.048 1.00 86.69 79 ALA A C 1
ATOM 609 O O . ALA A 1 79 ? -7.454 -0.077 -1.159 1.00 86.69 79 ALA A O 1
ATOM 610 N N . GLY A 1 80 ? -8.745 -0.559 0.584 1.00 89.19 80 GLY A N 1
ATOM 611 C CA . GLY A 1 80 ? -9.212 -1.864 0.120 1.00 89.19 80 GLY A CA 1
ATOM 612 C C . GLY A 1 80 ? -8.367 -3.046 0.599 1.00 89.19 80 GLY A C 1
ATOM 613 O O . GLY A 1 80 ? -8.773 -4.191 0.392 1.00 89.19 80 GLY A O 1
ATOM 614 N N . ALA A 1 81 ? -7.232 -2.814 1.264 1.00 89.50 81 ALA A N 1
ATOM 615 C CA . ALA A 1 81 ? -6.381 -3.888 1.760 1.00 89.50 81 ALA A CA 1
ATOM 616 C C . ALA A 1 81 ? -7.053 -4.690 2.876 1.00 89.50 81 ALA A C 1
ATOM 618 O O . ALA A 1 81 ? -7.636 -4.126 3.803 1.00 89.50 81 ALA A O 1
ATOM 619 N N . ARG A 1 82 ? -6.942 -6.021 2.793 1.00 91.94 82 ARG A N 1
ATOM 620 C CA . ARG A 1 82 ? -7.524 -6.944 3.773 1.00 91.94 82 ARG A CA 1
ATOM 621 C C . ARG A 1 82 ? -6.682 -7.014 5.043 1.00 91.94 82 ARG A C 1
ATOM 623 O O . ARG A 1 82 ? -5.477 -7.263 4.992 1.00 91.94 82 ARG A O 1
ATOM 630 N N . VAL A 1 83 ? -7.321 -6.872 6.192 1.00 93.25 83 VAL A N 1
ATOM 631 C CA . VAL A 1 83 ? -6.677 -6.866 7.509 1.00 93.25 83 VAL A CA 1
ATOM 632 C C . VAL A 1 83 ? -7.222 -7.990 8.386 1.00 93.25 83 VAL A C 1
ATOM 634 O O . VAL A 1 83 ? -8.238 -8.597 8.067 1.00 93.25 83 VAL A O 1
ATOM 637 N N . ALA A 1 84 ? -6.514 -8.301 9.467 1.00 93.62 84 ALA A N 1
ATOM 638 C CA . ALA A 1 84 ? -6.973 -9.211 10.507 1.00 93.62 84 ALA A CA 1
ATOM 639 C C . ALA A 1 84 ? -7.176 -8.421 11.799 1.00 93.62 84 ALA A C 1
ATOM 641 O O . ALA A 1 84 ? -6.313 -7.629 12.193 1.00 93.62 84 ALA A O 1
ATOM 642 N N . LEU A 1 85 ? -8.321 -8.635 12.442 1.00 93.06 85 LEU A N 1
ATOM 643 C CA . LEU A 1 85 ? -8.702 -7.951 13.671 1.00 93.06 85 LEU A CA 1
ATOM 644 C C . LEU A 1 85 ? -8.628 -8.916 14.852 1.00 93.06 85 LEU A C 1
ATOM 646 O O . LEU A 1 85 ? -9.013 -10.078 14.740 1.00 93.06 85 LEU A O 1
ATOM 650 N N . GLY A 1 86 ? -8.132 -8.423 15.980 1.00 90.12 86 GLY A N 1
ATOM 651 C CA . GLY A 1 86 ? -8.216 -9.114 17.258 1.00 90.12 86 GLY A CA 1
ATOM 652 C C . GLY A 1 86 ? -9.604 -9.003 17.882 1.00 90.12 86 GLY A C 1
ATOM 653 O O . GLY A 1 86 ? -10.516 -8.347 17.354 1.00 90.12 86 GLY A O 1
ATOM 654 N N . ASP A 1 87 ? -9.733 -9.634 19.044 1.00 90.88 87 ASP A N 1
ATOM 655 C CA . ASP A 1 87 ? -10.902 -9.464 19.893 1.00 90.88 87 ASP A CA 1
ATOM 656 C C . ASP A 1 87 ? -11.020 -8.003 20.355 1.00 90.88 87 ASP A C 1
ATOM 658 O O . ASP A 1 87 ? -10.002 -7.320 20.527 1.00 90.88 87 ASP A O 1
ATOM 662 N N . PRO A 1 88 ? -12.253 -7.491 20.508 1.00 88.50 88 PRO A N 1
ATOM 663 C CA . PRO A 1 88 ? -12.467 -6.160 21.049 1.00 88.50 88 PRO A CA 1
ATOM 664 C C . PRO A 1 88 ? -11.975 -6.090 22.497 1.00 88.50 88 PRO A C 1
ATOM 666 O O . PRO A 1 88 ? -12.149 -7.030 23.276 1.00 88.50 88 PRO A O 1
ATOM 669 N N . ASP A 1 89 ? -11.380 -4.960 22.858 1.00 83.44 89 ASP A N 1
ATOM 670 C CA . ASP A 1 89 ? -11.054 -4.651 24.243 1.00 83.44 89 ASP A CA 1
ATOM 671 C C . ASP A 1 89 ? -12.311 -4.277 25.055 1.00 83.44 89 ASP A C 1
ATOM 673 O O . ASP A 1 89 ? -13.440 -4.264 24.561 1.00 83.44 89 ASP A O 1
ATOM 677 N N . HIS A 1 90 ? -12.110 -3.962 26.335 1.00 77.12 90 HIS A N 1
ATOM 678 C CA . HIS A 1 90 ? -13.159 -3.514 27.257 1.00 77.12 90 HIS A CA 1
ATOM 679 C C . HIS A 1 90 ? -13.932 -2.255 26.816 1.00 77.12 90 HIS A C 1
ATOM 681 O O . HIS A 1 90 ? -15.033 -2.026 27.313 1.00 77.12 90 HIS A O 1
ATOM 687 N N . GLU A 1 91 ? -13.393 -1.462 25.887 1.00 76.19 91 GLU A N 1
ATOM 688 C CA . GLU A 1 91 ? -14.039 -0.273 25.321 1.00 76.19 91 GLU A CA 1
ATOM 689 C C . GLU A 1 91 ? -14.704 -0.577 23.966 1.00 76.19 91 GLU A C 1
ATOM 691 O O . GLU A 1 91 ? -15.221 0.320 23.301 1.00 76.19 91 GLU A O 1
ATOM 696 N N . GLY A 1 92 ? -14.699 -1.844 23.533 1.00 78.12 92 GLY A N 1
ATOM 697 C CA . GLY A 1 92 ? -15.231 -2.275 22.243 1.00 78.12 92 GLY A CA 1
ATOM 698 C C . GLY A 1 92 ? -14.313 -1.961 21.058 1.00 78.12 92 GLY A C 1
ATOM 699 O O . GLY A 1 92 ? -14.699 -2.200 19.912 1.00 78.12 92 GLY A O 1
ATOM 700 N N . THR A 1 93 ? -13.102 -1.448 21.298 1.00 81.69 93 THR A N 1
ATOM 701 C CA . THR A 1 93 ? -12.139 -1.136 20.239 1.00 81.69 93 THR A CA 1
ATOM 702 C C . THR A 1 93 ? -11.368 -2.393 19.859 1.00 81.69 93 THR A C 1
ATOM 704 O O . THR A 1 93 ? -10.872 -3.128 20.709 1.00 81.69 93 THR A O 1
ATOM 707 N N . ARG A 1 94 ? -11.241 -2.658 18.557 1.00 90.94 94 ARG A N 1
ATOM 708 C CA . ARG A 1 94 ? -10.455 -3.794 18.055 1.00 90.94 94 ARG A CA 1
ATOM 709 C C . ARG A 1 94 ? -9.061 -3.349 17.648 1.00 90.94 94 ARG A C 1
ATOM 711 O O . ARG A 1 94 ? -8.895 -2.290 17.044 1.00 90.94 94 ARG A O 1
ATOM 718 N N . ALA A 1 95 ? -8.070 -4.191 17.917 1.00 89.75 95 ALA A N 1
ATOM 719 C CA . ALA A 1 95 ? -6.721 -4.000 17.405 1.00 89.75 95 ALA A CA 1
ATOM 720 C C . ALA A 1 95 ? -6.538 -4.712 16.058 1.00 89.75 95 ALA A C 1
ATOM 722 O O . ALA A 1 95 ? -7.000 -5.839 15.877 1.00 89.75 95 ALA A O 1
ATOM 723 N N . LEU A 1 96 ? -5.821 -4.089 15.126 1.00 90.25 96 LEU A N 1
ATOM 724 C CA . LEU A 1 96 ? -5.360 -4.757 13.912 1.00 90.25 96 LEU A CA 1
ATOM 725 C C . LEU A 1 96 ? -4.141 -5.627 14.258 1.00 90.25 96 LEU A C 1
ATOM 727 O O . LEU A 1 96 ? -3.083 -5.120 14.634 1.00 90.25 96 LEU A O 1
ATOM 731 N N . THR A 1 97 ? -4.293 -6.944 14.136 1.00 89.75 97 THR A N 1
ATOM 732 C CA . THR A 1 97 ? -3.296 -7.945 14.558 1.00 89.75 97 THR A CA 1
ATOM 733 C C . THR A 1 97 ? -2.423 -8.441 13.414 1.00 89.75 97 THR A C 1
ATOM 735 O O . THR A 1 97 ? -1.358 -9.008 13.644 1.00 89.75 97 THR A O 1
ATOM 738 N N . GLY A 1 98 ? -2.847 -8.221 12.172 1.00 88.62 98 GLY A N 1
ATOM 739 C C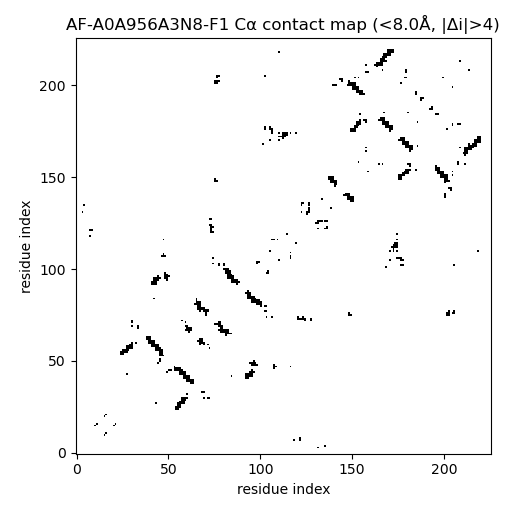A . GLY A 1 98 ? -2.131 -8.694 11.000 1.00 88.62 98 GLY A CA 1
ATOM 740 C C . GLY A 1 98 ? -2.787 -8.274 9.695 1.00 88.62 98 GLY A C 1
ATOM 741 O O . GLY A 1 98 ? -3.779 -7.547 9.661 1.00 88.62 98 GLY A O 1
ATOM 742 N N . THR A 1 99 ? -2.231 -8.765 8.596 1.00 88.81 99 THR A N 1
ATOM 743 C CA . THR A 1 99 ? -2.792 -8.595 7.258 1.00 88.81 99 THR A CA 1
ATOM 744 C C . THR A 1 99 ? -2.377 -9.769 6.379 1.00 88.81 99 THR A C 1
ATOM 746 O O . THR A 1 99 ? -1.243 -10.247 6.459 1.00 88.81 99 THR A O 1
ATOM 749 N N . GLY A 1 100 ? -3.315 -10.250 5.563 1.00 81.50 100 GLY A N 1
ATOM 750 C CA . GLY A 1 100 ? -3.025 -11.144 4.439 1.00 81.50 100 GLY A CA 1
ATOM 751 C C . GLY A 1 100 ? -2.847 -10.384 3.124 1.00 81.50 100 GLY A C 1
ATOM 752 O O . GLY A 1 100 ? -2.594 -11.003 2.094 1.00 81.50 100 GLY A O 1
ATOM 753 N N . ASP A 1 101 ? -3.010 -9.059 3.142 1.00 87.31 101 ASP A N 1
ATOM 754 C CA . ASP A 1 101 ? -2.863 -8.223 1.965 1.00 87.31 101 ASP A CA 1
ATOM 755 C C . ASP A 1 101 ? -1.378 -8.065 1.618 1.00 87.31 101 ASP A C 1
ATOM 757 O O . ASP A 1 101 ? -0.566 -7.710 2.482 1.00 87.31 101 ASP A O 1
ATOM 761 N N . PRO A 1 102 ? -0.991 -8.331 0.364 1.00 75.56 102 PRO A N 1
ATOM 762 C CA . PRO A 1 102 ? 0.409 -8.306 -0.017 1.00 75.56 102 PRO A CA 1
ATOM 763 C C . PRO A 1 102 ? 1.025 -6.904 0.053 1.00 75.56 102 PRO A C 1
ATOM 765 O O . PRO A 1 102 ? 2.205 -6.795 0.379 1.00 75.56 102 PRO A O 1
ATOM 768 N N . VAL A 1 103 ? 0.255 -5.836 -0.189 1.00 75.81 103 VAL A N 1
ATOM 769 C CA . VAL A 1 103 ? 0.741 -4.450 -0.110 1.00 75.81 103 VAL A CA 1
ATOM 770 C C . VAL A 1 103 ? 1.075 -4.100 1.329 1.00 75.81 103 VAL A C 1
ATOM 772 O O . VAL A 1 103 ? 2.189 -3.670 1.632 1.00 75.81 103 VAL A O 1
ATOM 775 N N . LEU A 1 104 ? 0.131 -4.316 2.245 1.00 79.06 104 LEU A N 1
ATOM 776 C CA . LEU A 1 104 ? 0.364 -4.011 3.655 1.00 79.06 104 LEU A CA 1
ATOM 777 C C . LEU A 1 104 ? 1.419 -4.938 4.267 1.00 79.06 104 LEU A C 1
ATOM 779 O O . LEU A 1 104 ? 2.250 -4.492 5.063 1.00 79.06 104 LEU A O 1
ATOM 783 N N . SER A 1 105 ? 1.444 -6.216 3.880 1.00 76.88 105 SER A N 1
ATOM 784 C CA . SER A 1 105 ? 2.474 -7.157 4.324 1.00 76.88 105 SER A CA 1
ATOM 785 C C . SER A 1 105 ? 3.876 -6.743 3.862 1.00 76.88 105 SER A C 1
ATOM 787 O O . SER A 1 105 ? 4.837 -6.958 4.601 1.00 76.88 105 SER A O 1
ATOM 789 N N . ALA A 1 106 ? 4.018 -6.159 2.670 1.00 66.38 106 ALA A N 1
ATOM 790 C CA . ALA A 1 106 ? 5.282 -5.616 2.167 1.00 66.38 106 ALA A CA 1
ATOM 791 C C . ALA A 1 106 ? 5.826 -4.511 3.070 1.00 66.38 106 ALA A C 1
ATOM 793 O O . ALA A 1 106 ? 6.996 -4.485 3.451 1.00 66.38 106 ALA A O 1
ATOM 794 N N . LEU A 1 107 ? 4.929 -3.586 3.399 1.00 67.56 107 LEU A N 1
ATOM 795 C CA . LEU A 1 107 ? 5.243 -2.336 4.065 1.00 67.56 107 LEU A CA 1
ATOM 796 C C . LEU A 1 107 ? 5.456 -2.530 5.570 1.00 67.56 107 LEU A C 1
ATOM 798 O O . LEU A 1 107 ? 6.137 -1.724 6.196 1.00 67.56 107 LEU A O 1
ATOM 802 N N . SER A 1 108 ? 4.928 -3.613 6.144 1.00 67.81 108 SER A N 1
ATOM 803 C CA . SER A 1 108 ? 5.009 -3.918 7.576 1.00 67.81 108 SER A CA 1
ATOM 804 C C . SER A 1 108 ? 6.125 -4.888 7.972 1.00 67.81 108 SER A C 1
ATOM 806 O O . SER A 1 108 ? 6.505 -4.916 9.144 1.00 67.81 108 SER A O 1
ATOM 808 N N . ARG A 1 109 ? 6.667 -5.683 7.040 1.00 59.34 109 ARG A N 1
ATOM 809 C CA . ARG A 1 109 ? 7.691 -6.694 7.348 1.00 59.34 109 ARG A CA 1
ATOM 810 C C . ARG A 1 109 ? 9.100 -6.105 7.432 1.00 59.34 109 ARG A C 1
ATOM 812 O O . ARG A 1 109 ? 9.459 -5.163 6.727 1.00 59.34 109 ARG A O 1
ATOM 819 N N . ALA A 1 110 ? 9.937 -6.742 8.252 1.00 49.84 110 ALA A N 1
ATOM 820 C CA . ALA A 1 110 ? 11.380 -6.523 8.297 1.00 49.84 110 ALA A CA 1
ATOM 821 C C . ALA A 1 110 ? 12.068 -7.202 7.097 1.00 49.84 110 ALA A C 1
ATOM 823 O O . ALA A 1 110 ? 12.834 -8.150 7.247 1.00 49.84 110 ALA A O 1
ATOM 824 N N . VAL A 1 111 ? 11.758 -6.743 5.883 1.00 51.47 111 VAL A N 1
ATOM 825 C CA . VAL A 1 111 ? 12.596 -7.030 4.711 1.00 51.47 111 VAL A CA 1
ATOM 826 C C . VAL A 1 111 ? 13.994 -6.431 5.002 1.00 51.47 111 VAL A C 1
ATOM 828 O O . VAL A 1 111 ? 14.081 -5.443 5.743 1.00 51.47 111 VAL A O 1
ATOM 831 N N . PRO A 1 112 ? 15.110 -7.011 4.523 1.00 48.53 112 PRO A N 1
ATOM 832 C CA . PRO A 1 112 ? 16.428 -6.388 4.644 1.00 48.53 112 PRO A CA 1
ATOM 833 C C . PRO A 1 112 ? 16.463 -5.111 3.796 1.00 48.53 112 PRO A C 1
ATOM 835 O O . PRO A 1 112 ? 16.751 -5.144 2.602 1.00 48.53 112 PRO A O 1
ATOM 838 N N . LEU A 1 113 ? 16.101 -3.994 4.425 1.00 50.16 113 LEU A N 1
ATOM 839 C CA . LEU A 1 113 ? 15.929 -2.701 3.775 1.00 50.16 113 LEU A CA 1
ATOM 840 C C . LEU A 1 113 ? 17.055 -1.731 4.146 1.00 50.16 113 LEU A C 1
ATOM 842 O O . LEU A 1 113 ? 17.579 -1.771 5.259 1.00 50.16 113 LEU A O 1
ATOM 846 N N . ARG A 1 114 ? 17.406 -0.824 3.228 1.00 43.00 114 ARG A N 1
ATOM 847 C CA . ARG A 1 114 ? 18.425 0.222 3.421 1.00 43.00 114 ARG A CA 1
ATOM 848 C C . ARG A 1 114 ? 17.985 1.330 4.387 1.00 43.00 114 ARG A C 1
ATOM 850 O O . ARG A 1 114 ? 18.841 1.887 5.069 1.00 43.00 114 ARG A O 1
ATOM 857 N N . ARG A 1 115 ? 16.681 1.636 4.473 1.00 54.41 115 ARG A N 1
ATOM 858 C CA . ARG A 1 115 ? 16.086 2.578 5.447 1.00 54.41 115 ARG A CA 1
ATOM 859 C C . ARG A 1 115 ? 15.239 1.839 6.480 1.00 54.41 115 ARG A C 1
ATOM 861 O O . ARG A 1 115 ? 14.500 0.909 6.142 1.00 54.41 115 ARG A O 1
ATOM 868 N N . ARG A 1 116 ? 15.281 2.275 7.745 1.00 59.44 116 ARG A N 1
ATOM 869 C CA . ARG A 1 116 ? 14.446 1.671 8.797 1.00 59.44 116 ARG A CA 1
ATOM 870 C C . ARG A 1 116 ? 12.970 1.974 8.525 1.00 59.44 116 ARG A C 1
ATOM 872 O O . ARG A 1 116 ? 12.624 3.025 7.992 1.00 59.44 116 ARG A O 1
ATOM 879 N N . LEU A 1 117 ? 12.074 1.058 8.902 1.00 59.06 117 LEU A N 1
ATOM 880 C CA . LEU A 1 117 ? 10.619 1.224 8.739 1.00 59.06 117 LEU A CA 1
ATOM 881 C C . LEU A 1 117 ? 10.100 2.552 9.306 1.00 59.06 117 LEU A C 1
ATOM 883 O O . LEU A 1 117 ? 9.384 3.271 8.616 1.00 59.06 117 LEU A O 1
ATOM 887 N N . ALA A 1 118 ? 10.522 2.901 10.521 1.00 61.19 118 ALA A N 1
ATOM 888 C CA . ALA A 1 118 ? 10.112 4.138 11.178 1.00 61.19 118 ALA A CA 1
ATOM 889 C C . ALA A 1 118 ? 10.551 5.404 10.416 1.00 61.19 118 ALA A C 1
ATOM 891 O O . ALA A 1 118 ? 9.823 6.391 10.410 1.00 61.19 118 ALA A O 1
ATOM 892 N N . GLU A 1 119 ? 11.708 5.377 9.743 1.00 60.50 119 GLU A N 1
ATOM 893 C CA . GLU A 1 119 ? 12.234 6.525 8.987 1.00 60.50 119 GLU A CA 1
ATOM 894 C C . GLU A 1 119 ? 11.406 6.785 7.724 1.00 60.50 119 GLU A C 1
ATOM 896 O O . GLU A 1 119 ? 11.009 7.919 7.466 1.00 60.50 119 GLU A O 1
ATOM 901 N N . ARG A 1 120 ? 11.083 5.724 6.970 1.00 65.12 120 ARG A N 1
ATOM 902 C CA . ARG A 1 120 ? 10.215 5.808 5.781 1.00 65.12 120 ARG A CA 1
ATOM 903 C C . ARG A 1 120 ? 8.828 6.318 6.142 1.00 65.12 120 ARG A C 1
ATOM 905 O O . ARG A 1 120 ? 8.279 7.186 5.472 1.00 65.12 120 ARG A O 1
ATOM 912 N N . PHE A 1 121 ? 8.277 5.764 7.214 1.00 63.78 121 PHE A N 1
ATOM 913 C CA . PHE A 1 121 ? 6.940 6.087 7.671 1.00 63.78 121 PHE A CA 1
ATOM 914 C C . PHE A 1 121 ? 6.827 7.552 8.117 1.00 63.78 121 PHE A C 1
ATOM 916 O O . PHE A 1 121 ? 5.925 8.262 7.684 1.00 63.78 121 PHE A O 1
ATOM 923 N N . ALA A 1 122 ? 7.797 8.034 8.902 1.00 63.56 122 ALA A N 1
ATOM 924 C CA . ALA A 1 122 ? 7.850 9.424 9.345 1.00 63.56 122 ALA A CA 1
ATOM 925 C C . ALA A 1 122 ? 7.884 10.418 8.173 1.00 63.56 122 ALA A C 1
ATOM 927 O O . ALA A 1 122 ? 7.136 11.394 8.179 1.00 63.56 122 ALA A O 1
ATOM 928 N N . ALA A 1 123 ? 8.715 10.154 7.158 1.00 64.31 123 ALA A N 1
ATOM 929 C CA . ALA A 1 123 ? 8.815 11.014 5.980 1.00 64.31 123 ALA A CA 1
ATOM 930 C C . ALA A 1 123 ? 7.488 11.090 5.207 1.00 64.31 123 ALA A C 1
ATOM 932 O O . ALA A 1 123 ? 7.073 12.169 4.792 1.00 64.31 123 ALA A O 1
ATOM 933 N N . ARG A 1 124 ? 6.787 9.959 5.058 1.00 70.38 124 ARG A N 1
ATOM 934 C CA . ARG A 1 124 ? 5.518 9.896 4.317 1.00 70.38 124 ARG A CA 1
ATOM 935 C C . ARG A 1 124 ? 4.377 10.593 5.053 1.00 70.38 124 ARG A C 1
ATOM 937 O O . ARG A 1 124 ? 3.680 11.397 4.442 1.00 70.38 124 ARG A O 1
ATOM 944 N N . CYS A 1 125 ? 4.241 10.370 6.361 1.00 66.06 125 CYS A N 1
ATOM 945 C CA . CYS A 1 125 ? 3.257 11.096 7.165 1.00 66.06 125 CYS A CA 1
ATOM 946 C C . CYS A 1 125 ? 3.526 12.607 7.155 1.00 66.06 125 CYS A C 1
ATOM 948 O O . CYS A 1 125 ? 2.591 13.392 7.042 1.00 66.06 125 CYS A O 1
ATOM 950 N N . ALA A 1 126 ? 4.791 13.038 7.219 1.00 63.03 126 ALA A N 1
ATOM 951 C CA . ALA A 1 126 ? 5.118 14.462 7.154 1.00 63.03 126 ALA A CA 1
ATOM 952 C C . ALA A 1 126 ? 4.604 15.122 5.861 1.00 63.03 126 ALA A C 1
ATOM 954 O O . ALA A 1 126 ? 4.124 16.250 5.917 1.00 63.03 126 ALA A O 1
ATOM 955 N N . VA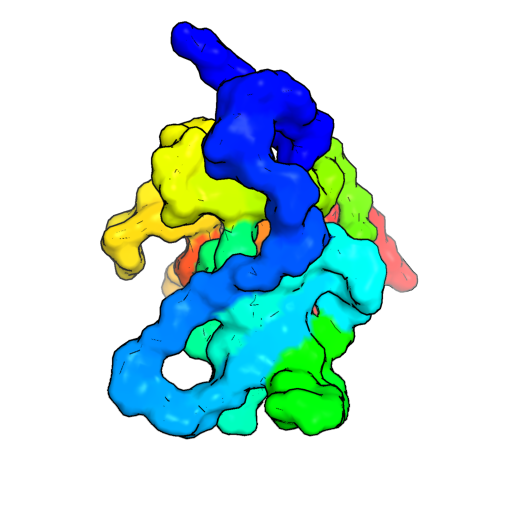L A 1 127 ? 4.640 14.428 4.720 1.00 63.94 127 VAL A N 1
ATOM 956 C CA . VAL A 1 127 ? 4.066 14.935 3.462 1.00 63.94 127 VAL A CA 1
ATOM 957 C C . VAL A 1 127 ? 2.536 14.936 3.490 1.00 63.94 127 VAL A C 1
ATOM 959 O O . VAL A 1 127 ? 1.934 15.954 3.158 1.00 63.94 127 VAL A O 1
ATOM 962 N N . GLU A 1 128 ? 1.896 13.843 3.920 1.00 65.75 128 GLU A N 1
ATOM 963 C CA . GLU A 1 128 ? 0.424 13.740 3.979 1.00 65.75 128 GLU A CA 1
ATOM 964 C C . GLU A 1 128 ? -0.216 14.821 4.863 1.00 65.75 128 GLU A C 1
ATOM 966 O O . GLU A 1 128 ? -1.290 15.328 4.544 1.00 65.75 128 GLU A O 1
ATOM 971 N N . TYR A 1 129 ? 0.468 15.222 5.935 1.00 64.81 129 TYR A N 1
ATOM 972 C CA . TYR A 1 129 ? 0.021 16.291 6.829 1.00 64.81 129 TYR A CA 1
ATOM 973 C C . TYR A 1 129 ? 0.553 17.688 6.448 1.00 64.81 129 TYR A C 1
ATOM 975 O O . TYR A 1 129 ? 0.359 18.640 7.203 1.00 64.81 129 TYR A O 1
ATOM 983 N N . GLY A 1 130 ? 1.212 17.845 5.292 1.00 59.94 130 GLY A N 1
ATOM 984 C CA . GLY A 1 130 ? 1.679 19.142 4.776 1.00 59.94 130 GLY A CA 1
ATOM 985 C C . GLY A 1 130 ? 2.870 19.751 5.528 1.00 59.94 130 GLY A C 1
ATOM 986 O O . GLY A 1 130 ? 3.114 20.953 5.448 1.00 59.94 130 GLY A O 1
ATOM 987 N N . LEU A 1 131 ? 3.607 18.932 6.275 1.00 52.44 131 LEU A N 1
ATOM 988 C CA . LEU A 1 131 ? 4.730 19.321 7.137 1.00 52.44 131 LEU A CA 1
ATOM 989 C C . LEU A 1 131 ? 6.083 19.216 6.419 1.00 52.44 131 LEU A C 1
ATOM 991 O O . LEU A 1 131 ? 7.092 19.726 6.904 1.00 52.44 131 LEU A O 1
ATOM 995 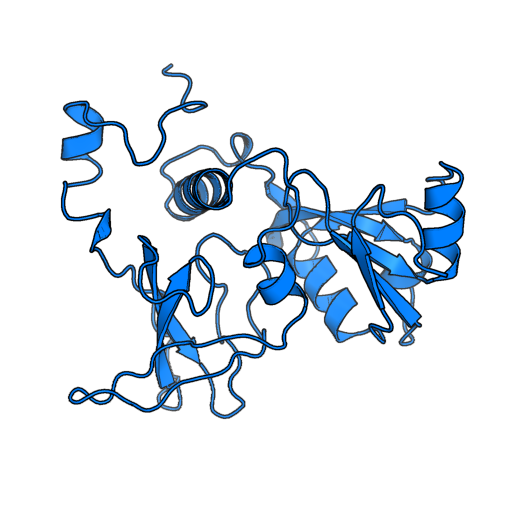N N . ALA A 1 132 ? 6.104 18.567 5.257 1.00 57.00 132 ALA A N 1
ATOM 996 C CA . ALA A 1 132 ? 7.232 18.511 4.343 1.00 57.00 132 ALA A CA 1
ATOM 997 C C . ALA A 1 132 ? 6.742 18.671 2.895 1.00 57.00 132 ALA A C 1
ATOM 999 O O . ALA A 1 132 ? 5.588 18.372 2.583 1.00 57.00 132 ALA A O 1
ATOM 1000 N N . ALA A 1 133 ? 7.611 19.169 2.014 1.00 58.84 133 ALA A N 1
ATOM 1001 C CA . ALA A 1 133 ? 7.295 19.284 0.595 1.00 58.84 133 ALA A CA 1
ATOM 1002 C C . ALA A 1 133 ? 7.208 17.891 -0.056 1.00 58.84 133 ALA A C 1
ATOM 1004 O O . ALA A 1 133 ? 7.882 16.958 0.366 1.00 58.84 133 ALA A O 1
ATOM 1005 N N . ALA A 1 134 ? 6.359 17.727 -1.073 1.00 58.88 134 ALA A N 1
ATOM 1006 C CA . ALA A 1 134 ? 6.109 16.415 -1.680 1.00 58.88 134 ALA A CA 1
ATOM 1007 C C . ALA A 1 134 ? 7.353 15.790 -2.343 1.00 58.88 134 ALA A C 1
ATOM 1009 O O . ALA A 1 134 ? 7.406 14.576 -2.497 1.00 58.88 134 ALA A O 1
ATOM 1010 N N . ASP A 1 135 ? 8.346 16.607 -2.699 1.00 56.75 135 ASP A N 1
ATOM 1011 C CA . ASP A 1 135 ? 9.626 16.206 -3.290 1.00 56.75 135 ASP A CA 1
ATOM 1012 C C . ASP A 1 135 ? 10.639 15.657 -2.268 1.00 56.75 135 ASP A C 1
ATOM 1014 O O . ASP A 1 135 ? 11.677 15.126 -2.662 1.00 56.75 135 ASP A O 1
ATOM 1018 N N . THR A 1 136 ? 10.355 15.754 -0.963 1.00 54.81 136 THR A N 1
ATOM 1019 C CA . THR A 1 136 ? 11.212 15.188 0.094 1.00 54.81 136 THR A CA 1
ATOM 1020 C C . THR A 1 136 ? 10.905 13.719 0.399 1.00 54.81 136 THR A C 1
ATOM 1022 O O . THR A 1 136 ? 11.646 13.076 1.147 1.00 54.81 136 THR A O 1
ATOM 1025 N N . ALA A 1 137 ? 9.842 13.168 -0.188 1.00 58.25 137 ALA A N 1
ATOM 1026 C CA . ALA A 1 137 ? 9.482 11.756 -0.137 1.00 58.25 137 ALA A CA 1
ATOM 1027 C C . ALA A 1 137 ? 9.301 11.210 -1.565 1.00 58.25 137 ALA A C 1
ATOM 1029 O O . ALA A 1 137 ? 9.112 11.976 -2.502 1.00 58.25 137 ALA A O 1
ATOM 1030 N N . ASP A 1 138 ? 9.347 9.886 -1.741 1.00 67.31 138 ASP A N 1
ATOM 1031 C CA . ASP A 1 138 ? 9.303 9.197 -3.046 1.00 67.31 138 ASP A CA 1
ATOM 1032 C C . ASP A 1 138 ? 7.919 9.273 -3.752 1.00 67.31 138 ASP A C 1
ATOM 1034 O O . ASP A 1 138 ? 7.503 8.342 -4.446 1.00 67.31 138 ASP A O 1
ATOM 1038 N N . PHE A 1 139 ? 7.159 10.355 -3.541 1.00 70.31 139 PHE A N 1
ATOM 1039 C CA . PHE A 1 139 ? 5.857 10.598 -4.153 1.00 70.31 139 PHE A CA 1
ATOM 1040 C C . PHE A 1 139 ? 6.013 11.155 -5.569 1.00 70.31 139 PHE A C 1
ATOM 1042 O O . PHE A 1 139 ? 6.636 12.189 -5.794 1.00 70.31 139 PHE A O 1
ATOM 1049 N N . ALA A 1 140 ? 5.347 10.509 -6.518 1.00 71.69 140 ALA A N 1
ATOM 1050 C CA . ALA A 1 140 ? 5.205 10.969 -7.887 1.00 71.69 140 ALA A CA 1
ATOM 1051 C C . ALA A 1 140 ? 3.752 11.406 -8.159 1.00 71.69 140 ALA A C 1
ATOM 1053 O O . ALA A 1 140 ? 2.813 10.743 -7.693 1.00 71.69 140 ALA A O 1
ATOM 1054 N N . PRO A 1 141 ? 3.533 12.497 -8.917 1.00 75.94 141 PRO A N 1
ATOM 1055 C CA . PRO A 1 141 ? 2.213 12.827 -9.441 1.00 75.94 141 PRO A CA 1
ATOM 1056 C C . PRO A 1 141 ? 1.748 11.746 -10.423 1.00 75.94 141 PRO A C 1
ATOM 1058 O O . PRO A 1 141 ? 2.552 11.133 -11.126 1.00 75.94 141 PRO A O 1
ATOM 1061 N N . CYS A 1 142 ? 0.441 11.508 -10.481 1.00 80.44 142 CYS A N 1
ATOM 1062 C CA . CYS A 1 142 ? -0.144 10.552 -11.406 1.00 80.44 142 CYS A CA 1
ATOM 1063 C C . CYS A 1 142 ? -1.491 11.036 -11.942 1.00 80.44 142 CYS A C 1
ATOM 1065 O O . CYS A 1 142 ? -2.483 11.157 -11.215 1.00 80.44 142 CYS A O 1
ATOM 1067 N N . ASP A 1 143 ? -1.528 11.206 -13.259 1.00 80.81 143 ASP A N 1
ATOM 1068 C CA . ASP A 1 143 ? -2.697 11.699 -13.984 1.00 80.81 143 ASP A CA 1
ATOM 1069 C C . ASP A 1 143 ? -3.870 10.711 -13.950 1.00 80.81 143 ASP A C 1
ATOM 1071 O O . ASP A 1 143 ? -5.028 11.119 -13.981 1.00 80.81 143 ASP A O 1
ATOM 1075 N N . ARG A 1 144 ? -3.599 9.402 -13.825 1.00 80.19 144 ARG A N 1
ATOM 1076 C CA . ARG A 1 144 ? -4.643 8.359 -13.844 1.00 80.19 144 ARG A CA 1
ATOM 1077 C C . ARG A 1 144 ? -5.599 8.429 -12.655 1.00 80.19 144 ARG A C 1
ATOM 1079 O O . ARG A 1 144 ? -6.723 7.955 -12.766 1.00 80.19 144 ARG A O 1
ATOM 1086 N N . HIS A 1 145 ? -5.160 8.975 -11.525 1.00 74.25 145 HIS A N 1
ATOM 1087 C CA . HIS A 1 145 ? -5.971 9.062 -10.310 1.00 74.25 145 HIS A CA 1
ATOM 1088 C C . HIS A 1 145 ? -5.958 10.464 -9.682 1.00 74.25 145 HIS A C 1
ATOM 1090 O O . HIS A 1 145 ? -6.295 10.608 -8.510 1.00 74.25 145 HIS A O 1
ATOM 1096 N N . GLY A 1 146 ? -5.545 11.488 -10.442 1.00 70.56 146 GLY A N 1
ATOM 1097 C CA . GLY A 1 146 ? -5.664 12.900 -10.060 1.00 70.56 146 GLY A CA 1
ATOM 1098 C C . GLY A 1 146 ? -4.936 13.295 -8.771 1.00 70.56 146 GLY A C 1
ATOM 1099 O O . GLY A 1 146 ? -5.388 14.199 -8.075 1.00 70.56 146 GLY A O 1
ATOM 1100 N N . GLY A 1 147 ? -3.844 12.610 -8.417 1.00 75.94 147 GLY A N 1
ATOM 1101 C CA . GLY A 1 147 ? -3.148 12.823 -7.144 1.00 75.94 147 GLY A CA 1
ATOM 1102 C C . GLY A 1 147 ? -1.714 12.308 -7.155 1.00 75.94 147 GLY A C 1
ATOM 1103 O O . GLY A 1 147 ? -1.151 12.042 -8.214 1.00 75.94 147 GLY A O 1
ATOM 1104 N N . THR A 1 148 ? -1.121 12.139 -5.976 1.00 75.69 148 THR A N 1
ATOM 1105 C CA . THR A 1 148 ? 0.231 11.585 -5.813 1.00 75.69 148 THR A CA 1
ATOM 1106 C C . THR A 1 148 ? 0.190 10.140 -5.305 1.00 75.69 148 THR A C 1
ATOM 1108 O O . THR A 1 148 ? -0.795 9.686 -4.714 1.00 75.69 148 THR A O 1
ATOM 1111 N N . GLY A 1 149 ? 1.257 9.387 -5.559 1.00 76.31 149 GLY A N 1
ATOM 1112 C CA . GLY A 1 149 ? 1.480 8.050 -5.006 1.00 76.31 149 GLY A CA 1
ATOM 1113 C C . GLY A 1 149 ? 2.970 7.735 -4.955 1.00 76.31 149 GLY A C 1
ATOM 1114 O O . GLY A 1 149 ? 3.758 8.430 -5.585 1.00 76.31 149 GLY A O 1
ATOM 1115 N N . ILE A 1 150 ? 3.372 6.701 -4.218 1.00 77.31 150 ILE A N 1
ATOM 1116 C CA . ILE A 1 150 ? 4.794 6.324 -4.135 1.00 77.31 150 ILE A CA 1
ATOM 1117 C C . ILE A 1 150 ? 5.232 5.732 -5.475 1.00 77.31 150 ILE A C 1
ATOM 1119 O O . ILE A 1 150 ? 4.502 4.921 -6.050 1.00 77.31 150 ILE A O 1
ATOM 1123 N N . GLN A 1 151 ? 6.405 6.123 -5.969 1.00 76.62 151 GLN A N 1
ATOM 1124 C CA . GLN A 1 151 ? 6.960 5.552 -7.189 1.00 76.62 151 GLN A CA 1
ATOM 1125 C C . GLN A 1 151 ? 7.347 4.081 -6.976 1.00 76.62 151 GLN A C 1
ATOM 1127 O O . GLN A 1 151 ? 8.008 3.718 -6.008 1.00 76.62 151 GLN A O 1
ATOM 1132 N N . CYS A 1 152 ? 6.921 3.233 -7.903 1.00 81.06 152 CYS A N 1
ATOM 1133 C CA . CYS A 1 152 ? 7.226 1.807 -7.970 1.00 81.06 152 CYS A CA 1
ATOM 1134 C C . CYS A 1 152 ? 7.388 1.392 -9.440 1.00 81.06 152 CYS A C 1
ATOM 1136 O O . CYS A 1 152 ? 7.265 2.215 -10.353 1.00 81.06 152 CYS A O 1
ATOM 1138 N N . LEU A 1 153 ? 7.691 0.122 -9.679 1.00 85.44 153 LEU A N 1
ATOM 1139 C CA . LEU A 1 153 ? 7.899 -0.462 -10.995 1.00 85.44 153 LEU A CA 1
ATOM 1140 C C . LEU A 1 153 ? 6.848 -1.528 -11.302 1.00 85.44 153 LEU A C 1
ATOM 1142 O O . LEU A 1 153 ? 6.447 -2.338 -10.459 1.00 85.44 153 LEU A O 1
ATOM 1146 N N . THR A 1 154 ? 6.444 -1.559 -12.565 1.00 90.56 154 THR A N 1
ATOM 1147 C CA . THR A 1 154 ? 5.633 -2.630 -13.138 1.00 90.56 154 THR A CA 1
ATOM 1148 C C . THR A 1 154 ? 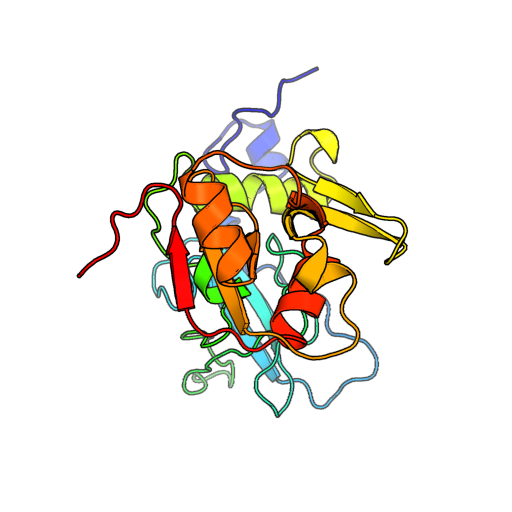6.127 -2.992 -14.532 1.00 90.56 154 THR A C 1
ATOM 1150 O O . THR A 1 154 ? 6.922 -2.251 -15.109 1.00 90.56 154 THR A O 1
ATOM 1153 N N . CYS A 1 155 ? 5.685 -4.116 -15.098 1.00 92.75 155 CYS A N 1
ATOM 1154 C CA . CYS A 1 155 ? 5.942 -4.405 -16.505 1.00 92.75 155 CYS A CA 1
ATOM 1155 C C . CYS A 1 155 ? 4.771 -3.994 -17.395 1.00 92.75 155 CYS A C 1
ATOM 1157 O O . CYS A 1 155 ? 3.611 -4.059 -16.991 1.00 92.75 155 CYS A O 1
ATOM 1159 N N . GLU A 1 156 ? 5.088 -3.624 -18.634 1.00 93.31 156 GLU A N 1
ATOM 1160 C CA . GLU A 1 156 ? 4.110 -3.282 -19.674 1.00 93.31 156 GLU A CA 1
ATOM 1161 C C . GLU A 1 156 ? 3.059 -4.385 -19.841 1.00 93.31 156 GLU A C 1
ATOM 1163 O O . GLU A 1 156 ? 1.870 -4.095 -19.887 1.00 93.31 156 GLU A O 1
ATOM 1168 N N . HIS A 1 157 ? 3.468 -5.658 -19.789 1.00 94.38 157 HIS A N 1
ATOM 1169 C CA . HIS A 1 157 ? 2.544 -6.789 -19.904 1.00 94.38 157 HIS A CA 1
ATOM 1170 C C . HIS A 1 157 ? 1.441 -6.790 -18.844 1.00 94.38 157 HIS A C 1
ATOM 1172 O O . HIS A 1 157 ? 0.296 -7.054 -19.178 1.00 94.38 157 HIS A O 1
ATOM 1178 N N . LEU A 1 158 ? 1.763 -6.535 -17.571 1.00 94.06 158 LEU A N 1
ATOM 1179 C CA . LEU A 1 158 ? 0.729 -6.454 -16.534 1.00 94.06 158 LEU A CA 1
ATOM 1180 C C . LEU A 1 158 ? -0.095 -5.186 -16.726 1.00 94.06 158 LEU A C 1
ATOM 1182 O O . LEU A 1 158 ? -1.322 -5.209 -16.741 1.00 94.06 158 LEU 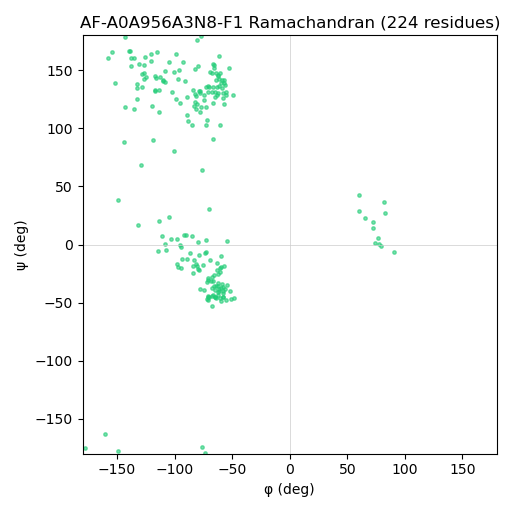A O 1
ATOM 1186 N N . ALA A 1 159 ? 0.598 -4.071 -16.913 1.00 90.12 159 ALA A N 1
ATOM 1187 C CA . ALA A 1 159 ? -0.015 -2.767 -16.828 1.00 90.12 159 ALA A CA 1
ATOM 1188 C C . ALA A 1 159 ? -0.882 -2.405 -18.051 1.00 90.12 159 ALA A C 1
ATOM 1190 O O . ALA A 1 159 ? -1.709 -1.499 -17.933 1.00 90.12 159 ALA A O 1
ATOM 1191 N N . ASP A 1 160 ? -0.707 -3.100 -19.179 1.00 92.00 160 ASP A N 1
ATOM 1192 C CA . ASP A 1 160 ? -1.505 -2.962 -20.404 1.00 92.00 160 ASP A CA 1
ATOM 1193 C C . ASP A 1 160 ? -2.430 -4.172 -20.653 1.00 92.00 160 ASP A C 1
ATOM 1195 O O . ASP A 1 160 ? -3.164 -4.188 -21.638 1.00 92.00 160 ASP A O 1
ATOM 1199 N N . SER A 1 161 ? -2.426 -5.187 -19.777 1.00 91.75 161 SER A N 1
ATOM 1200 C CA . SER A 1 161 ? -3.312 -6.348 -19.920 1.00 91.75 161 SER A CA 1
ATOM 1201 C C . SER A 1 161 ? -4.711 -6.077 -19.368 1.00 91.75 161 SER A C 1
ATOM 1203 O O . SER A 1 161 ? -4.894 -5.690 -18.205 1.00 91.75 161 SER A O 1
ATOM 1205 N N . ASP A 1 162 ? -5.707 -6.388 -20.196 1.00 88.75 162 ASP A N 1
ATOM 1206 C CA . ASP A 1 162 ? -7.122 -6.425 -19.818 1.00 88.75 162 ASP A CA 1
ATOM 1207 C C . ASP A 1 162 ? -7.510 -7.739 -19.117 1.00 88.75 162 ASP A C 1
ATOM 1209 O O . ASP A 1 162 ? -8.535 -7.806 -18.439 1.00 88.75 162 ASP A O 1
ATOM 1213 N N . ALA A 1 163 ? -6.682 -8.782 -19.239 1.00 92.31 163 ALA A N 1
ATOM 1214 C CA . ALA A 1 163 ? -6.877 -10.064 -18.568 1.00 92.31 163 ALA A CA 1
ATOM 1215 C C . ALA A 1 163 ? -5.984 -10.200 -17.315 1.00 92.31 163 ALA A C 1
ATOM 1217 O O . ALA A 1 163 ? -4.852 -9.694 -17.298 1.00 92.31 163 ALA A O 1
ATOM 1218 N N . PRO A 1 164 ? -6.440 -10.918 -16.270 1.00 93.19 164 PRO A N 1
ATOM 1219 C CA . PRO A 1 164 ? -5.576 -11.347 -15.175 1.00 93.19 164 PRO A CA 1
ATOM 1220 C C . PRO A 1 164 ? -4.396 -12.189 -15.686 1.00 93.19 164 PRO A C 1
ATOM 1222 O O . PRO A 1 164 ? -4.544 -13.000 -16.596 1.00 93.19 164 PRO A O 1
ATOM 1225 N N . LEU A 1 165 ? -3.219 -11.995 -15.089 1.00 95.31 165 LEU A N 1
ATOM 1226 C CA . LEU A 1 165 ? -1.965 -12.668 -15.445 1.00 95.31 165 LEU A CA 1
ATOM 1227 C C . LEU A 1 165 ? -1.264 -13.115 -14.162 1.00 95.31 165 LEU A C 1
ATOM 1229 O O . LEU A 1 165 ? -1.521 -12.547 -13.101 1.00 95.31 165 LEU A O 1
ATOM 1233 N N . ASP A 1 166 ? -0.347 -14.074 -14.265 1.00 95.00 166 ASP A N 1
ATOM 1234 C CA . ASP A 1 166 ? 0.486 -14.477 -13.134 1.00 95.00 166 ASP A CA 1
ATOM 1235 C C . ASP A 1 166 ? 1.538 -13.410 -12.832 1.00 95.00 166 ASP A C 1
ATOM 1237 O O . ASP A 1 166 ? 2.417 -13.097 -13.647 1.00 95.00 166 ASP A O 1
ATOM 1241 N N . ALA A 1 167 ? 1.443 -12.863 -11.628 1.00 92.88 167 ALA A N 1
ATOM 1242 C CA . ALA A 1 167 ? 2.249 -11.769 -11.136 1.00 92.88 167 ALA A CA 1
ATOM 1243 C C . ALA A 1 167 ? 3.097 -12.194 -9.937 1.00 92.88 167 ALA A C 1
ATOM 1245 O O . ALA A 1 167 ? 2.693 -12.981 -9.078 1.00 92.88 167 ALA A O 1
ATOM 1246 N N . VAL A 1 168 ? 4.287 -11.616 -9.868 1.00 89.06 168 VAL A N 1
ATOM 1247 C CA . VAL A 1 168 ? 5.220 -11.749 -8.761 1.00 89.06 168 VAL A CA 1
ATOM 1248 C C . VAL A 1 168 ? 5.404 -10.381 -8.146 1.00 89.06 168 VAL A C 1
ATOM 1250 O O . VAL A 1 168 ? 5.663 -9.394 -8.839 1.00 89.06 168 VAL A O 1
ATOM 1253 N N . ILE A 1 169 ? 5.302 -10.348 -6.827 1.00 86.94 169 ILE A N 1
ATOM 1254 C CA . ILE A 1 169 ? 5.563 -9.150 -6.051 1.00 86.94 169 ILE A CA 1
ATOM 1255 C C . ILE A 1 169 ? 7.043 -9.112 -5.687 1.00 86.94 169 ILE A C 1
ATOM 1257 O O . ILE A 1 169 ? 7.583 -10.072 -5.133 1.00 86.94 169 ILE A O 1
ATOM 1261 N N . LEU A 1 170 ? 7.696 -8.001 -6.010 1.00 79.81 170 LEU A N 1
ATOM 1262 C CA . LEU A 1 170 ? 9.105 -7.758 -5.749 1.00 79.81 170 LEU A CA 1
ATOM 1263 C C . LEU A 1 170 ? 9.252 -6.635 -4.727 1.00 79.81 170 LEU A C 1
ATOM 1265 O O . LEU A 1 170 ? 8.935 -5.475 -4.982 1.00 79.81 170 LEU A O 1
ATOM 1269 N N . TYR A 1 171 ? 9.764 -6.978 -3.552 1.00 75.56 171 TYR A N 1
ATOM 1270 C CA . TYR A 1 171 ? 10.043 -6.004 -2.507 1.00 75.56 171 TYR A CA 1
ATOM 1271 C C . TYR A 1 171 ? 11.381 -5.316 -2.771 1.00 75.56 171 TYR A C 1
ATOM 1273 O O . TYR A 1 171 ? 12.436 -5.962 -2.761 1.00 75.56 171 TYR A O 1
ATOM 1281 N N . SER A 1 172 ? 11.320 -4.002 -3.006 1.00 63.88 1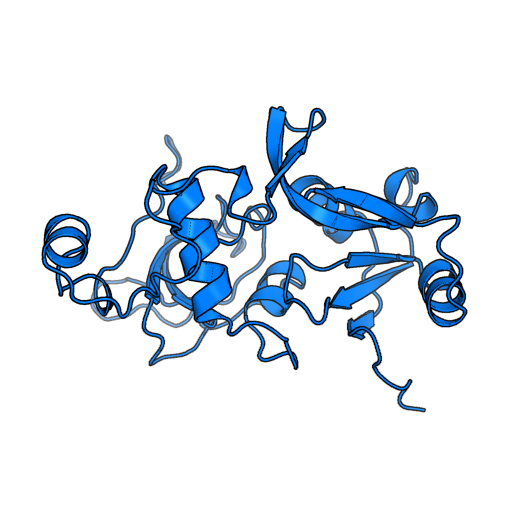72 SER A N 1
ATOM 1282 C CA . SER A 1 172 ? 12.490 -3.131 -3.138 1.00 63.88 172 SER A CA 1
ATOM 1283 C C . SER A 1 172 ? 13.340 -3.164 -1.861 1.00 63.88 172 SER A C 1
ATOM 1285 O O . SER A 1 172 ? 12.775 -3.108 -0.767 1.00 63.88 172 SER A O 1
ATOM 1287 N N . PRO A 1 173 ? 14.683 -3.198 -1.965 1.00 53.28 173 PRO A N 1
ATOM 1288 C CA . PRO A 1 173 ? 15.581 -3.089 -0.820 1.00 53.28 173 PRO A CA 1
ATOM 1289 C C . PRO A 1 173 ? 15.557 -1.683 -0.206 1.00 53.28 173 PRO A C 1
ATOM 1291 O O . PRO A 1 173 ? 16.048 -1.500 0.902 1.00 53.28 173 PRO A O 1
ATOM 1294 N N . ASP A 1 174 ? 14.985 -0.683 -0.875 1.00 54.56 174 ASP A N 1
ATOM 1295 C CA . ASP A 1 174 ? 14.763 0.642 -0.290 1.00 54.56 174 ASP A CA 1
ATOM 1296 C C . ASP A 1 174 ? 13.469 0.694 0.544 1.00 54.56 174 ASP A C 1
ATOM 1298 O O . ASP A 1 174 ? 13.312 1.564 1.400 1.00 54.56 174 ASP A O 1
ATOM 1302 N N . GLY A 1 175 ? 12.603 -0.321 0.421 1.00 50.31 175 GLY A N 1
ATOM 1303 C CA . GLY A 1 175 ? 11.407 -0.457 1.247 1.00 50.31 175 GLY A CA 1
ATOM 1304 C C . GLY A 1 175 ? 10.240 0.377 0.743 1.00 50.31 175 GLY A C 1
ATOM 1305 O O . GLY A 1 175 ? 9.389 0.821 1.521 1.00 50.31 175 GLY A O 1
ATOM 1306 N N . ASP A 1 176 ? 10.203 0.640 -0.549 1.00 64.25 176 ASP A N 1
ATOM 1307 C CA . ASP A 1 176 ? 9.090 1.359 -1.133 1.00 64.25 176 ASP A CA 1
ATOM 1308 C C . ASP A 1 176 ? 7.858 0.485 -1.293 1.00 64.25 176 ASP A C 1
ATOM 1310 O O . ASP A 1 176 ? 7.768 -0.635 -0.777 1.00 64.25 176 ASP A O 1
ATOM 1314 N N . TYR A 1 177 ? 6.853 1.067 -1.930 1.00 73.25 177 TYR A N 1
ATOM 1315 C CA . TYR A 1 177 ? 5.702 0.306 -2.359 1.00 73.25 177 TYR A CA 1
ATOM 1316 C C . TYR A 1 177 ? 6.174 -0.856 -3.255 1.00 73.25 177 TYR A C 1
ATOM 1318 O O . TYR A 1 177 ? 7.082 -0.651 -4.062 1.00 73.25 177 TYR A O 1
ATOM 1326 N N . PRO A 1 178 ? 5.632 -2.077 -3.101 1.00 79.06 178 PRO A N 1
ATOM 1327 C CA . PRO A 1 178 ? 6.117 -3.234 -3.843 1.00 79.06 178 PRO A CA 1
ATOM 1328 C C . PRO A 1 178 ? 6.029 -3.060 -5.362 1.00 79.06 178 PRO A C 1
ATOM 1330 O O . PRO A 1 178 ? 5.024 -2.585 -5.896 1.00 79.06 178 PRO A O 1
ATOM 1333 N N . ASP A 1 179 ? 7.040 -3.566 -6.060 1.00 85.50 179 ASP A N 1
ATOM 1334 C CA . ASP A 1 179 ? 7.006 -3.710 -7.509 1.00 85.50 179 ASP A CA 1
ATOM 1335 C C . ASP A 1 179 ? 6.209 -4.968 -7.891 1.00 85.50 179 ASP A C 1
ATOM 1337 O O . ASP A 1 179 ? 6.125 -5.929 -7.121 1.00 85.50 179 ASP A O 1
ATOM 1341 N N . ILE A 1 180 ? 5.619 -4.979 -9.085 1.00 89.44 180 ILE A N 1
ATOM 1342 C CA . ILE A 1 180 ? 4.805 -6.088 -9.585 1.00 89.44 180 ILE A CA 1
ATOM 1343 C C . ILE A 1 180 ? 5.196 -6.372 -11.024 1.00 89.44 180 ILE A C 1
ATOM 1345 O O . ILE A 1 180 ? 5.021 -5.541 -11.911 1.00 89.44 180 ILE A O 1
ATOM 1349 N N . LEU A 1 181 ? 5.729 -7.561 -11.273 1.00 90.81 181 LEU A N 1
ATOM 1350 C CA . LEU A 1 181 ? 6.112 -7.997 -12.612 1.00 90.81 181 LEU A CA 1
ATOM 1351 C C . LEU A 1 181 ? 5.447 -9.334 -12.911 1.00 90.81 181 LEU A C 1
ATOM 1353 O O . LEU A 1 181 ? 5.281 -10.161 -12.017 1.00 90.81 181 LEU A O 1
ATOM 1357 N N . CYS A 1 182 ? 5.096 -9.587 -14.170 1.00 94.31 182 CYS A N 1
ATOM 1358 C CA . CYS A 1 182 ? 4.713 -10.938 -14.565 1.00 94.31 182 CYS A CA 1
ATOM 1359 C C . CYS A 1 182 ? 5.917 -11.885 -14.443 1.00 94.31 182 CYS A C 1
ATOM 1361 O O . CYS A 1 182 ? 7.069 -11.450 -14.548 1.00 94.31 182 CYS A O 1
ATOM 1363 N N . VAL A 1 183 ? 5.659 -13.183 -14.257 1.00 91.50 183 VAL A N 1
ATOM 1364 C CA . VAL A 1 183 ? 6.715 -14.205 -14.091 1.00 91.50 183 VAL A CA 1
ATOM 1365 C C . VAL A 1 183 ? 7.826 -14.100 -15.162 1.00 91.50 183 VAL A C 1
ATOM 1367 O O . VAL A 1 183 ? 9.001 -14.067 -14.785 1.00 91.50 183 VAL A O 1
ATOM 1370 N N . PRO A 1 184 ? 7.526 -13.941 -16.472 1.00 92.38 184 PRO A N 1
ATOM 1371 C CA . PRO A 1 184 ? 8.565 -13.750 -17.490 1.00 92.38 184 PRO A CA 1
ATOM 1372 C C . PRO A 1 184 ? 9.421 -12.490 -17.290 1.00 92.38 184 PRO A C 1
ATOM 1374 O O . PRO A 1 184 ? 10.634 -12.518 -17.504 1.00 92.38 184 PRO A O 1
ATOM 1377 N N . CYS A 1 185 ? 8.819 -11.378 -16.864 1.00 91.44 185 CYS A N 1
ATOM 1378 C CA . CYS A 1 185 ? 9.542 -10.126 -16.637 1.00 91.44 185 CYS A CA 1
ATOM 1379 C C . CYS A 1 185 ? 10.454 -10.187 -15.412 1.00 91.44 185 CYS A C 1
ATOM 1381 O O . CYS A 1 185 ? 11.501 -9.548 -15.426 1.00 91.44 185 CYS A O 1
ATOM 1383 N N . VAL A 1 186 ? 10.127 -10.991 -14.395 1.00 87.81 186 VAL A N 1
ATOM 1384 C CA . VAL A 1 186 ? 11.056 -11.262 -13.284 1.00 87.81 186 VAL A CA 1
ATOM 1385 C C . VAL A 1 186 ? 12.324 -11.953 -13.791 1.00 87.81 186 VAL A C 1
ATOM 1387 O O . VAL A 1 186 ? 13.429 -11.574 -13.407 1.00 87.81 186 VAL A O 1
ATOM 1390 N N . ALA A 1 187 ? 12.187 -12.937 -14.686 1.00 87.12 187 ALA A N 1
ATOM 1391 C CA . ALA A 1 187 ? 13.333 -13.645 -15.258 1.00 87.12 187 ALA A CA 1
ATOM 1392 C C . ALA A 1 187 ? 14.222 -12.719 -16.110 1.00 87.12 187 ALA A C 1
ATOM 1394 O O . ALA A 1 187 ? 15.448 -12.791 -16.021 1.00 87.12 187 ALA A O 1
ATOM 1395 N N . ARG A 1 188 ? 13.614 -11.810 -16.886 1.00 84.62 188 ARG A N 1
ATOM 1396 C CA . ARG A 1 188 ? 14.332 -10.769 -17.648 1.00 84.62 188 ARG A CA 1
ATOM 1397 C C . ARG A 1 188 ? 15.045 -9.779 -16.728 1.00 84.62 188 ARG A C 1
ATOM 1399 O O . ARG A 1 188 ? 16.235 -9.519 -16.904 1.00 84.62 188 ARG A O 1
ATOM 1406 N N . LEU A 1 189 ? 14.362 -9.314 -15.683 1.00 82.19 189 LEU A N 1
ATOM 1407 C CA . LEU A 1 189 ? 14.939 -8.429 -14.673 1.00 82.19 189 LEU A CA 1
ATOM 1408 C C . LEU A 1 189 ? 16.164 -9.064 -13.993 1.00 82.19 189 LEU A C 1
ATOM 1410 O O . LEU A 1 189 ? 17.171 -8.386 -13.789 1.00 82.19 189 LEU A O 1
ATOM 1414 N N . ALA A 1 190 ? 16.130 -10.368 -13.696 1.00 79.50 190 ALA A N 1
ATOM 1415 C CA . ALA A 1 190 ? 17.276 -11.091 -13.136 1.00 79.50 190 ALA A CA 1
ATOM 1416 C C . ALA A 1 190 ? 18.502 -11.099 -14.075 1.00 79.50 190 ALA A C 1
ATOM 1418 O O . ALA A 1 190 ? 19.641 -11.167 -13.612 1.00 79.50 190 ALA A O 1
ATOM 1419 N N . GLN A 1 191 ? 18.278 -10.965 -15.385 1.00 82.56 191 GLN A N 1
ATOM 1420 C CA . GLN A 1 191 ? 19.308 -10.807 -16.418 1.00 82.56 191 GLN A CA 1
ATOM 1421 C C . GLN A 1 191 ? 19.660 -9.334 -16.690 1.00 82.56 191 GLN A C 1
ATOM 1423 O O . GLN A 1 191 ? 20.436 -9.047 -17.599 1.00 82.56 191 GLN A O 1
ATOM 1428 N N . ARG A 1 192 ? 19.140 -8.403 -15.875 1.00 77.50 192 ARG A N 1
ATOM 1429 C CA . ARG A 1 192 ? 19.299 -6.943 -16.004 1.00 77.50 192 ARG A CA 1
ATOM 1430 C C . ARG A 1 192 ? 18.657 -6.356 -17.263 1.00 77.50 192 ARG A C 1
ATOM 1432 O O . ARG A 1 192 ? 19.032 -5.267 -17.690 1.00 77.50 192 ARG A O 1
ATOM 1439 N N . ASP A 1 193 ? 17.679 -7.051 -17.833 1.00 80.75 193 ASP A N 1
ATOM 1440 C CA . ASP A 1 193 ? 16.859 -6.534 -18.921 1.00 80.75 193 ASP A CA 1
ATOM 1441 C C . ASP A 1 193 ? 15.632 -5.808 -18.352 1.00 80.75 193 ASP A C 1
ATOM 1443 O O . ASP A 1 193 ? 14.735 -6.417 -17.766 1.00 80.75 193 ASP A O 1
ATOM 1447 N N . LEU A 1 194 ? 15.624 -4.485 -18.525 1.00 79.12 194 LEU A N 1
ATOM 1448 C CA . LEU A 1 194 ? 14.572 -3.575 -18.065 1.00 79.12 194 LEU A CA 1
ATOM 1449 C C . LEU A 1 194 ? 13.646 -3.122 -19.199 1.00 79.12 194 LEU A C 1
ATOM 1451 O O . LEU A 1 194 ? 12.782 -2.284 -18.965 1.00 79.12 194 LEU A O 1
ATOM 1455 N N . GLY A 1 195 ? 13.806 -3.646 -20.420 1.00 81.88 195 GLY A N 1
ATOM 1456 C CA . GLY A 1 195 ? 13.151 -3.107 -21.617 1.00 81.88 195 GLY A CA 1
ATOM 1457 C C . GLY A 1 195 ? 11.622 -3.168 -21.604 1.00 81.88 195 GLY A C 1
ATOM 1458 O O . GLY A 1 195 ? 10.993 -2.493 -22.402 1.00 81.88 195 GLY A O 1
ATOM 1459 N N . SER A 1 196 ? 11.031 -3.961 -20.707 1.00 87.25 196 SER A N 1
ATOM 1460 C CA . SER A 1 196 ? 9.580 -4.062 -20.508 1.00 87.25 196 SER A CA 1
ATOM 1461 C C . SER A 1 196 ? 9.108 -3.480 -19.172 1.00 87.25 196 SER A C 1
ATOM 1463 O O . SER A 1 196 ? 7.977 -3.748 -18.773 1.00 87.25 196 SER A O 1
ATOM 1465 N N . VAL A 1 197 ? 9.985 -2.823 -18.406 1.00 87.06 197 VAL A N 1
ATOM 1466 C CA . VAL A 1 197 ? 9.696 -2.299 -17.063 1.00 87.06 197 VAL A CA 1
ATOM 1467 C C . VAL A 1 197 ? 9.459 -0.797 -17.153 1.00 87.06 197 VAL A C 1
ATOM 1469 O O . VAL A 1 197 ? 10.261 -0.070 -17.732 1.00 87.06 197 VAL A O 1
ATOM 1472 N N . ARG A 1 198 ? 8.376 -0.322 -16.538 1.00 85.62 198 ARG A N 1
ATOM 1473 C CA . ARG A 1 198 ? 8.009 1.092 -16.495 1.00 85.62 198 ARG A CA 1
ATOM 1474 C C . ARG A 1 198 ? 7.668 1.552 -15.076 1.00 85.62 198 ARG A C 1
ATOM 1476 O O . ARG A 1 198 ? 7.246 0.732 -14.255 1.00 85.62 198 ARG A O 1
ATOM 1483 N N . PRO A 1 199 ? 7.801 2.856 -14.785 1.00 83.50 199 PRO A N 1
ATOM 1484 C CA . PRO A 1 199 ? 7.304 3.427 -13.544 1.00 83.50 199 PRO A CA 1
ATOM 1485 C C . PRO A 1 199 ? 5.781 3.302 -13.417 1.00 83.50 199 PRO A C 1
ATOM 1487 O O . PRO A 1 199 ? 5.042 3.444 -14.393 1.00 83.50 199 PRO A O 1
ATOM 1490 N N . ALA A 1 200 ? 5.322 3.099 -12.190 1.00 84.69 200 ALA A N 1
ATOM 1491 C CA . ALA A 1 200 ? 3.935 3.203 -11.768 1.00 84.69 200 ALA A CA 1
ATOM 1492 C C . ALA A 1 200 ? 3.867 3.915 -10.410 1.00 84.69 200 ALA A C 1
ATOM 1494 O O . ALA A 1 200 ? 4.849 3.995 -9.674 1.00 84.69 200 ALA A O 1
ATOM 1495 N N . CYS A 1 201 ? 2.700 4.445 -10.067 1.00 85.44 201 CYS A N 1
ATOM 1496 C CA . CYS A 1 201 ? 2.423 4.942 -8.724 1.00 85.44 201 CYS A CA 1
ATOM 1497 C C . CYS A 1 201 ? 1.779 3.839 -7.868 1.00 85.44 201 CYS A C 1
ATOM 1499 O O . CYS A 1 201 ? 1.116 2.938 -8.393 1.00 85.44 201 CYS A O 1
ATOM 1501 N N . SER A 1 202 ? 1.892 3.957 -6.546 1.00 83.12 202 SER A N 1
ATOM 1502 C CA . SER A 1 202 ? 1.360 2.978 -5.594 1.00 83.12 202 SER A CA 1
ATOM 1503 C C . SER A 1 202 ? -0.129 2.665 -5.766 1.00 83.12 202 SER A C 1
ATOM 1505 O O . SER A 1 202 ? -0.533 1.518 -5.619 1.00 83.12 202 SER A O 1
ATOM 1507 N N . ARG A 1 203 ? -0.962 3.641 -6.146 1.00 84.56 203 ARG A N 1
ATOM 1508 C CA . ARG A 1 203 ? -2.399 3.413 -6.387 1.00 84.56 203 ARG A CA 1
ATOM 1509 C C . ARG A 1 203 ? -2.661 2.590 -7.653 1.00 84.56 203 ARG A C 1
ATOM 1511 O O . ARG A 1 203 ? -3.448 1.647 -7.622 1.00 84.56 203 ARG A O 1
ATOM 1518 N N . CYS A 1 204 ? -1.995 2.902 -8.770 1.00 86.00 204 CYS A N 1
ATOM 1519 C CA . CYS A 1 204 ? -2.096 2.081 -9.986 1.00 86.00 204 CYS A CA 1
ATOM 1520 C C . CYS A 1 204 ? -1.527 0.678 -9.765 1.00 86.00 204 CYS A C 1
ATOM 1522 O O . CYS A 1 204 ? -2.051 -0.308 -10.289 1.00 86.00 204 CYS A O 1
ATOM 1524 N N . GLN A 1 205 ? -0.471 0.591 -8.967 1.00 86.75 205 GLN A N 1
ATOM 1525 C CA . GLN A 1 205 ? 0.130 -0.667 -8.584 1.00 86.75 205 GLN A CA 1
ATOM 1526 C C . GLN A 1 205 ? -0.820 -1.519 -7.747 1.00 86.75 205 GLN A C 1
ATOM 1528 O O . GLN A 1 205 ? -0.989 -2.697 -8.043 1.00 86.75 205 GLN A O 1
ATOM 1533 N N . GLN A 1 206 ? -1.502 -0.926 -6.764 1.00 86.38 206 GLN A N 1
ATOM 1534 C CA . GLN A 1 206 ? -2.521 -1.607 -5.971 1.00 86.38 206 GLN A CA 1
ATOM 1535 C C . GLN A 1 206 ? -3.614 -2.214 -6.854 1.00 86.38 206 GLN A C 1
ATOM 1537 O O . GLN A 1 206 ? -3.959 -3.387 -6.720 1.00 86.38 206 GLN A O 1
ATOM 1542 N N . ALA A 1 207 ? -4.125 -1.425 -7.803 1.00 86.19 207 ALA A N 1
ATOM 1543 C CA . ALA A 1 207 ? -5.126 -1.895 -8.752 1.00 86.19 207 ALA A CA 1
ATOM 1544 C C . ALA A 1 207 ? -4.602 -3.071 -9.592 1.00 86.19 207 ALA A C 1
ATOM 1546 O O . ALA A 1 207 ? -5.341 -4.014 -9.860 1.00 86.19 207 ALA A O 1
ATOM 1547 N N . SER A 1 208 ? -3.319 -3.045 -9.963 1.00 88.06 208 SER A N 1
ATOM 1548 C CA . SER A 1 208 ? -2.664 -4.148 -10.675 1.00 88.06 208 SER A CA 1
ATOM 1549 C C . SER A 1 208 ? -2.549 -5.395 -9.789 1.00 88.06 208 SER A C 1
ATOM 1551 O O . SER A 1 208 ? -2.881 -6.492 -10.228 1.00 88.06 208 SER A O 1
ATOM 1553 N N . ILE A 1 209 ? -2.168 -5.237 -8.519 1.00 87.12 209 ILE A N 1
ATOM 1554 C CA . ILE A 1 209 ? -2.095 -6.330 -7.537 1.00 87.12 209 ILE A CA 1
ATOM 1555 C C . ILE A 1 209 ? -3.454 -7.017 -7.369 1.00 87.12 209 ILE A C 1
ATOM 1557 O O . ILE A 1 209 ? -3.507 -8.241 -7.311 1.00 87.12 209 ILE A O 1
ATOM 1561 N N . TYR A 1 210 ? -4.551 -6.258 -7.321 1.00 87.00 210 TYR A N 1
ATOM 1562 C CA . TYR A 1 210 ? -5.896 -6.827 -7.181 1.00 87.00 210 TYR A CA 1
ATOM 1563 C C . TYR A 1 210 ? -6.483 -7.373 -8.484 1.00 87.00 210 TYR A C 1
ATOM 1565 O O . TYR A 1 210 ? -7.385 -8.206 -8.438 1.00 87.00 210 TYR A O 1
ATOM 1573 N N . ARG A 1 211 ? -5.980 -6.930 -9.640 1.00 90.31 211 ARG A N 1
ATOM 1574 C CA . ARG A 1 211 ? -6.387 -7.442 -10.955 1.00 90.31 211 ARG A CA 1
ATOM 1575 C C . ARG A 1 211 ? -5.736 -8.784 -11.289 1.00 90.31 211 ARG A C 1
ATOM 1577 O O . ARG A 1 211 ? -6.364 -9.618 -11.934 1.00 90.31 211 ARG A O 1
ATOM 1584 N N . HIS A 1 212 ? -4.471 -8.963 -10.925 1.00 92.38 212 HIS A N 1
ATOM 1585 C CA . HIS A 1 212 ? -3.652 -10.093 -11.361 1.00 92.38 212 HIS A CA 1
ATOM 1586 C C . HIS A 1 212 ? -3.567 -11.211 -10.312 1.00 92.38 212 HIS A C 1
ATOM 1588 O O . HIS A 1 212 ? -3.865 -11.025 -9.134 1.00 92.38 212 HIS A O 1
ATOM 1594 N N . HIS A 1 213 ? -3.136 -12.396 -10.743 1.00 91.12 213 HIS A N 1
ATOM 1595 C CA . HIS A 1 213 ? -2.940 -13.543 -9.865 1.00 91.12 213 HIS A CA 1
ATOM 1596 C C . HIS A 1 213 ? -1.552 -13.469 -9.234 1.00 91.12 213 HIS A C 1
ATOM 1598 O O . HIS A 1 213 ? -0.546 -13.766 -9.872 1.00 91.12 213 HIS A O 1
ATOM 1604 N N . VAL A 1 214 ? -1.477 -13.054 -7.970 1.00 88.69 214 VAL A N 1
ATOM 1605 C CA . VAL A 1 214 ? -0.206 -13.031 -7.236 1.00 88.69 214 VAL A CA 1
ATOM 1606 C C . VAL A 1 214 ? 0.204 -14.464 -6.893 1.00 88.69 214 VAL A C 1
ATOM 1608 O O . VAL A 1 214 ? -0.327 -15.061 -5.959 1.00 88.69 214 VAL A O 1
ATOM 1611 N N . VAL A 1 215 ? 1.160 -15.012 -7.646 1.00 89.75 215 VAL A N 1
ATOM 1612 C CA . VAL A 1 215 ? 1.624 -16.404 -7.497 1.00 89.75 215 VAL A CA 1
ATOM 1613 C C . VAL A 1 215 ? 2.852 -16.536 -6.600 1.00 89.75 215 VAL A C 1
ATOM 1615 O O . VAL A 1 215 ? 3.136 -17.617 -6.090 1.00 89.75 215 VAL A O 1
ATOM 1618 N N . SER A 1 216 ? 3.604 -15.451 -6.396 1.00 86.38 216 SER A N 1
ATOM 1619 C CA . SER A 1 216 ? 4.800 -15.453 -5.553 1.00 86.38 216 SER A CA 1
ATOM 1620 C C . SER A 1 216 ? 5.158 -14.054 -5.054 1.00 86.38 216 SER A C 1
ATOM 1622 O O . SER A 1 216 ? 4.747 -13.038 -5.619 1.00 86.38 216 SER A O 1
ATOM 1624 N N . HIS A 1 217 ? 5.956 -14.009 -3.990 1.00 84.00 217 HIS A N 1
ATOM 1625 C CA . HIS A 1 217 ? 6.556 -12.799 -3.448 1.00 84.00 217 HIS A CA 1
ATOM 1626 C C . HIS A 1 217 ? 8.045 -13.034 -3.176 1.00 84.00 217 HIS A C 1
ATOM 1628 O O . HIS A 1 217 ? 8.432 -14.048 -2.599 1.00 84.00 217 HIS A O 1
ATOM 1634 N N . THR A 1 218 ? 8.894 -12.093 -3.576 1.00 76.38 218 THR A N 1
ATOM 1635 C CA . THR A 1 218 ? 10.341 -12.148 -3.333 1.00 76.38 218 THR A CA 1
ATOM 1636 C C . THR A 1 218 ? 10.914 -10.735 -3.180 1.00 76.38 218 THR A C 1
ATOM 1638 O O . THR A 1 218 ? 10.171 -9.759 -3.157 1.00 76.38 218 THR A O 1
ATOM 1641 N N . HIS A 1 219 ? 12.224 -10.601 -3.000 1.00 74.25 219 HIS A N 1
ATOM 1642 C CA . HIS A 1 219 ? 12.917 -9.317 -2.881 1.00 74.25 219 HIS A CA 1
ATOM 1643 C C . HIS A 1 219 ? 14.071 -9.240 -3.880 1.00 74.25 219 HIS A C 1
ATOM 1645 O O . HIS A 1 219 ? 14.617 -10.263 -4.301 1.00 74.25 219 HIS A O 1
ATOM 1651 N N . TYR A 1 220 ? 14.460 -8.027 -4.271 1.00 69.69 220 TYR A N 1
ATOM 1652 C CA . TYR A 1 220 ? 15.607 -7.860 -5.164 1.00 69.69 220 TYR A CA 1
ATOM 1653 C C . TYR A 1 220 ? 16.872 -8.451 -4.540 1.00 69.69 220 TYR A C 1
ATOM 1655 O O . TYR A 1 220 ? 17.171 -8.232 -3.367 1.00 69.69 220 TYR A O 1
ATOM 1663 N N . GLY A 1 221 ? 17.630 -9.197 -5.342 1.00 60.78 221 GLY A N 1
ATOM 1664 C CA . GLY A 1 221 ? 18.851 -9.856 -4.884 1.00 60.78 221 GLY A CA 1
ATOM 1665 C C . GLY A 1 221 ? 18.623 -11.130 -4.065 1.00 60.78 221 GLY A C 1
ATOM 1666 O O . GLY A 1 221 ? 19.608 -11.767 -3.688 1.00 60.78 221 GLY A O 1
ATOM 1667 N N . ALA A 1 222 ? 17.370 -11.546 -3.834 1.00 59.03 222 ALA A N 1
ATOM 1668 C CA . ALA A 1 222 ? 17.077 -12.877 -3.317 1.00 59.03 222 ALA A CA 1
ATOM 1669 C C . ALA A 1 222 ? 17.650 -13.930 -4.275 1.00 59.03 222 ALA A C 1
ATOM 1671 O O . ALA A 1 222 ? 17.361 -13.916 -5.475 1.00 59.03 222 ALA A O 1
ATOM 1672 N N . ARG A 1 223 ? 18.461 -14.861 -3.762 1.00 46.97 223 ARG A N 1
ATOM 1673 C CA . ARG A 1 223 ? 18.803 -16.059 -4.537 1.00 46.97 223 ARG A CA 1
ATOM 1674 C C . ARG A 1 223 ? 17.549 -16.933 -4.620 1.00 46.97 223 ARG A C 1
ATOM 1676 O O . ARG A 1 223 ? 16.900 -17.102 -3.588 1.00 46.97 223 ARG A O 1
ATOM 1683 N N . PRO A 1 224 ? 17.205 -17.492 -5.793 1.00 42.47 224 PRO A N 1
ATOM 1684 C CA . PRO A 1 224 ? 16.125 -18.461 -5.869 1.00 42.47 224 PRO A CA 1
ATOM 1685 C C . PRO A 1 224 ? 16.454 -19.622 -4.928 1.00 42.47 224 PRO A C 1
ATOM 1687 O O . PRO A 1 224 ? 17.516 -20.238 -5.035 1.00 42.47 224 PRO A O 1
ATOM 1690 N N . THR A 1 225 ? 15.576 -19.872 -3.962 1.00 40.25 225 THR A N 1
ATOM 1691 C CA . THR A 1 225 ? 15.604 -21.103 -3.177 1.00 40.25 225 THR A CA 1
ATOM 1692 C C . THR A 1 225 ? 15.129 -22.213 -4.104 1.00 40.25 225 THR A C 1
ATOM 1694 O O . THR A 1 225 ? 13.964 -22.208 -4.505 1.00 40.25 225 THR A O 1
ATOM 1697 N N . GLY A 1 226 ? 16.067 -23.063 -4.525 1.00 32.94 226 GLY A N 1
ATOM 1698 C CA . GLY A 1 226 ? 15.767 -24.307 -5.233 1.00 32.94 226 GLY A CA 1
ATOM 1699 C C . GLY A 1 226 ? 15.141 -25.347 -4.319 1.00 32.94 226 GLY A C 1
ATOM 1700 O O . GLY A 1 226 ? 15.276 -25.200 -3.082 1.00 32.94 226 GLY A O 1
#

Radius of gyration: 18.34 Å; Cα contacts (8 Å, |Δi|>4): 406; chains: 1; bounding box: 42×51×49 Å